Protein AF-A0AAV5CB35-F1 (afdb_monomer)

Solvent-accessible surface area (backbone atoms only — not comparable to full-atom values): 11413 Å² total; per-residue (Å²): 139,84,83,79,80,83,76,81,76,79,73,87,72,75,84,84,75,52,65,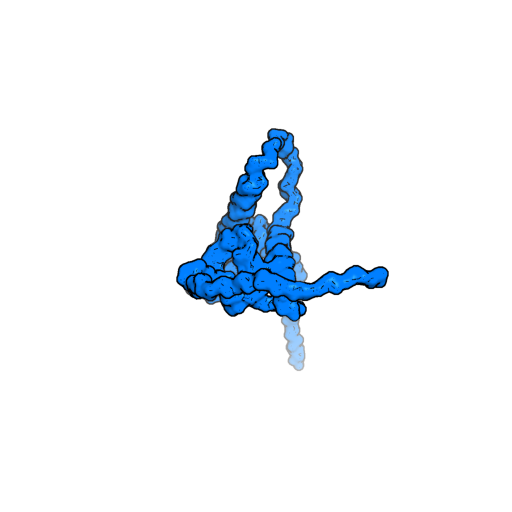17,68,76,67,76,39,86,41,62,22,65,58,46,42,48,51,56,59,73,65,58,82,52,98,71,80,61,87,59,53,25,51,54,53,30,51,53,54,46,48,53,54,48,49,57,52,50,54,53,55,60,70,71,57,86,80,71,88,74,86,86,83,83,95,78,80,92,73,77,83,48,64,66,57,53,54,47,50,54,51,46,52,51,50,49,42,9,45,49,45,14,50,77,68,75,38,96,62,78,49,50,40,20,44,38,52,32,34,67,73,31,77,67,46,37,61,73,47,63,91,67,82,64,74,84,19,80,74,82,93,80,78,61,76,88,76,48,79,79,88,78,83,86,80,88,85,83,86,84,89,79,91,82,90,82,135

Nearest PDB structures (foldseek):
  6jr0-assembly1_G  TM=5.452E-01  e=2.159E-11  Homo sapiens
  8g8b-assembly1_G  TM=5.450E-01  e=3.459E-11  Xenopus laevis
  1p3l-assembly1_C  TM=5.564E-01  e=7.012E-11  Xenopus laevis
  7tn2-assembly1_C  TM=5.486E-01  e=6.611E-11  Xenopus laevis
  6px1-assembly1_G  TM=5.662E-01  e=4.896E-10  Saccharomyces cerevisiae S288C

Radius of gyration: 29.29 Å; Cα contacts (8 Å, |Δi|>4): 92; chains: 1; bounding box: 73×82×83 Å

InterPro domains:
  IPR002119 Histone H2A [PR00620] (15-37)
  IPR002119 Histone H2A [PR00620] (44-59)
  IPR002119 Histone H2A [PR00620] (59-72)
  IPR002119 Histone H2A [PTHR23430] (9-159)
  IPR002119 Histone H2A [SM00414] (5-162)
  IPR007125 Core Histone H2A/H2B/H3 domain [PF00125] (92-128)
  IPR009072 Histone-fold [G3DSA:1.10.20.10] (1-167)
  IPR009072 Histone-fold [SSF47113] (6-64)
  IPR009072 Histone-fold [SSF47113] (92-159)
  IPR032454 Histone H2A, C-terminal domain [PF16211] (131-165)
  IPR032458 Histone H2A conserved site [PS00046] (23-29)
  IPR061508 Histone H2A, histone fold [cd00074] (17-143)

Mean predicted aligned error: 18.91 Å

pLDDT: mean 73.4, std 18.63, range [33.47, 95.06]

Organism: NCBI:txid191504

Secondary structure (DSSP, 8-state):
------------PPP---HHHHHT-SS-HHHHHHHHHHTTSSS---TTHHHHHHHHHHHHHHHHHHHHHHHT-SS-------S---S---HHHHHHHHHHHHHHHHHHHHHHTT-SS--HHHHHHHHHH-HHHHHHTTT---TT--------GGGSPP-----------------

Sequence (175 aa):
MSSAGAGRGRAKGTKAVSRSSKAGLVFPVGRIGRFLKVGKYAQRIGAGAPVYLSAVLEYLAAEVRLTFLSSSQSSRLPLLLPLFEIESMNPDAAVKSLISQVLELAGNAARDNKKSRIVPRHIQLAVRNDEELVRLFKGIIISAGGVLPHIEQSLLPKKSGSKDKAVIGSASQEF

Structure (mmCIF, N/CA/C/O backbone):
data_AF-A0AAV5CB35-F1
#
_entry.id   AF-A0AAV5CB35-F1
#
loop_
_atom_site.group_PDB
_atom_site.id
_atom_site.type_symbol
_atom_site.label_atom_id
_atom_site.label_alt_id
_atom_site.label_comp_id
_atom_site.label_asym_id
_atom_site.label_entity_id
_atom_site.label_seq_id
_atom_site.pdbx_PDB_ins_code
_atom_site.Cartn_x
_atom_site.Cartn_y
_atom_site.Cartn_z
_atom_site.occupancy
_atom_site.B_iso_or_equiv
_atom_site.auth_seq_id
_atom_site.auth_comp_id
_atom_site.auth_asym_id
_atom_site.auth_atom_id
_atom_site.pdbx_PDB_model_num
ATOM 1 N N . MET A 1 1 ? 37.271 -50.415 -16.470 1.00 44.47 1 MET A N 1
ATOM 2 C CA . MET A 1 1 ? 37.464 -49.160 -17.228 1.00 44.47 1 MET A CA 1
ATOM 3 C C . MET A 1 1 ? 36.456 -48.149 -16.702 1.00 44.47 1 MET A C 1
ATOM 5 O O . MET A 1 1 ? 35.269 -48.298 -16.944 1.00 44.47 1 MET A O 1
ATOM 9 N N . SER A 1 2 ? 36.912 -47.224 -15.862 1.00 46.31 2 SER A N 1
ATOM 10 C CA . SER A 1 2 ? 36.104 -46.242 -15.132 1.00 46.31 2 SER A CA 1
ATOM 11 C C . SER A 1 2 ? 35.943 -44.962 -15.959 1.00 46.31 2 SER A C 1
ATOM 13 O O . SER A 1 2 ? 36.919 -44.265 -16.220 1.00 46.31 2 SER A O 1
ATOM 15 N N . SER A 1 3 ? 34.718 -44.635 -16.376 1.00 44.94 3 SER A N 1
ATOM 16 C CA . SER A 1 3 ? 34.415 -43.363 -17.039 1.00 44.94 3 SER A CA 1
ATOM 17 C C . SER A 1 3 ? 34.147 -42.280 -15.992 1.00 44.94 3 SER A C 1
ATOM 19 O O . SER A 1 3 ? 33.061 -42.208 -15.414 1.00 44.94 3 SER A O 1
ATOM 21 N N . ALA A 1 4 ? 35.151 -41.442 -15.744 1.00 47.38 4 ALA A N 1
ATOM 22 C CA . ALA A 1 4 ? 35.015 -40.222 -14.963 1.00 47.38 4 ALA A CA 1
ATOM 23 C C . ALA A 1 4 ? 34.080 -39.235 -15.689 1.00 47.38 4 ALA A C 1
ATOM 25 O O . ALA A 1 4 ? 34.359 -38.800 -16.807 1.00 47.38 4 ALA A O 1
ATOM 26 N N . GLY A 1 5 ? 32.955 -38.896 -15.055 1.00 43.88 5 GLY A N 1
ATOM 27 C CA . GLY A 1 5 ? 32.027 -37.875 -15.534 1.00 43.88 5 GLY A CA 1
ATOM 28 C C . GLY A 1 5 ? 32.645 -36.482 -15.423 1.00 43.88 5 GLY A C 1
ATOM 29 O O . GLY A 1 5 ? 32.976 -36.021 -14.332 1.00 43.88 5 GLY A O 1
ATOM 30 N N . ALA A 1 6 ? 32.794 -35.809 -16.562 1.00 48.38 6 ALA A N 1
ATOM 31 C CA . ALA A 1 6 ? 33.301 -34.448 -16.653 1.00 48.38 6 ALA A CA 1
ATOM 32 C C . ALA A 1 6 ? 32.327 -33.450 -15.996 1.00 48.38 6 ALA A C 1
ATOM 34 O O . ALA A 1 6 ? 31.257 -33.145 -16.527 1.00 48.38 6 ALA A O 1
ATOM 35 N N . GLY A 1 7 ? 32.710 -32.918 -14.835 1.00 49.34 7 GLY A N 1
ATOM 36 C CA . GLY A 1 7 ? 32.026 -31.804 -14.186 1.00 49.34 7 GLY A CA 1
ATOM 37 C C . GLY A 1 7 ? 32.197 -30.518 -14.995 1.00 49.34 7 GLY A C 1
ATOM 38 O O . GLY A 1 7 ? 33.302 -30.000 -15.143 1.00 49.34 7 GLY A O 1
ATOM 39 N N . ARG A 1 8 ? 31.093 -29.984 -15.524 1.00 54.59 8 ARG A N 1
ATOM 40 C CA . ARG A 1 8 ? 31.063 -28.710 -16.254 1.00 54.59 8 ARG A CA 1
ATOM 41 C C . ARG A 1 8 ? 31.271 -27.566 -15.255 1.00 54.59 8 ARG A C 1
ATOM 43 O O . ARG A 1 8 ? 30.351 -27.192 -14.529 1.00 54.59 8 ARG A O 1
ATOM 50 N N . GLY A 1 9 ? 32.495 -27.042 -15.192 1.00 55.88 9 GLY A N 1
ATOM 51 C CA . GLY A 1 9 ? 32.860 -25.912 -14.339 1.00 55.88 9 GLY A CA 1
ATOM 52 C C . GLY A 1 9 ? 31.960 -24.702 -14.597 1.00 55.88 9 GLY A C 1
ATOM 53 O O . GLY A 1 9 ? 31.786 -24.261 -15.734 1.00 55.88 9 GLY A O 1
ATOM 54 N N . ARG A 1 10 ? 31.350 -24.168 -13.536 1.00 61.22 10 ARG A N 1
ATOM 55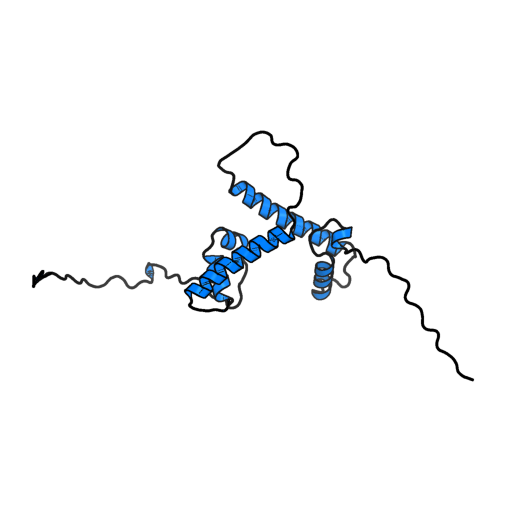 C CA . ARG A 1 10 ? 30.509 -22.971 -13.604 1.00 61.22 10 ARG A CA 1
ATOM 56 C C . ARG A 1 10 ? 31.430 -21.765 -13.799 1.00 61.22 10 ARG A C 1
ATOM 58 O O . ARG A 1 10 ? 32.216 -21.447 -12.911 1.00 61.22 10 ARG A O 1
ATOM 65 N N . ALA A 1 11 ? 31.354 -21.119 -14.963 1.00 66.56 11 ALA A N 1
ATOM 66 C CA . ALA A 1 11 ? 32.108 -19.899 -15.236 1.00 66.56 11 ALA A CA 1
ATOM 67 C C . ALA A 1 11 ? 31.839 -18.849 -14.142 1.00 66.56 11 ALA A C 1
ATOM 69 O O . ALA A 1 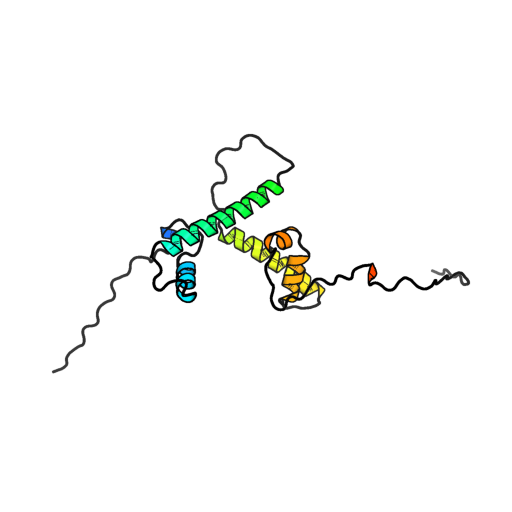11 ? 30.698 -18.689 -13.696 1.00 66.56 11 ALA A O 1
ATOM 70 N N . LYS A 1 12 ? 32.894 -18.152 -13.702 1.00 65.12 12 LYS A N 1
ATOM 71 C CA . LYS A 1 12 ? 32.839 -17.099 -12.680 1.00 65.12 12 LYS A CA 1
ATOM 72 C C . LYS A 1 12 ? 31.913 -15.982 -13.176 1.00 65.12 12 LYS A C 1
ATOM 74 O O . LYS A 1 12 ? 32.300 -15.173 -14.013 1.00 65.12 12 LYS A O 1
ATOM 79 N N . GLY A 1 13 ? 30.662 -16.005 -12.715 1.00 64.50 13 GLY A N 1
ATOM 80 C CA . GLY A 1 13 ? 29.610 -15.109 -13.185 1.00 64.50 13 GLY A CA 1
ATOM 81 C C . GLY A 1 13 ? 29.950 -13.646 -12.916 1.00 64.50 13 GLY A C 1
ATOM 82 O O . GLY A 1 13 ? 30.415 -13.294 -11.830 1.00 64.50 13 GLY A O 1
ATOM 83 N N . THR A 1 14 ? 29.701 -12.789 -13.903 1.00 74.31 14 THR A N 1
ATOM 84 C CA . THR A 1 14 ? 29.697 -11.336 -13.722 1.00 74.31 14 THR A CA 1
ATOM 85 C C . THR A 1 14 ? 28.692 -10.956 -12.631 1.00 74.31 14 THR A C 1
ATOM 87 O O . THR A 1 14 ? 27.660 -11.613 -12.468 1.00 74.31 14 THR A O 1
ATOM 90 N N . LYS A 1 15 ? 28.996 -9.910 -11.844 1.00 79.81 15 LYS A N 1
ATOM 91 C CA . LYS A 1 15 ? 28.089 -9.429 -10.788 1.00 79.81 15 LYS A CA 1
ATOM 92 C C . LYS A 1 15 ? 26.710 -9.167 -11.403 1.00 79.81 15 LYS A C 1
ATOM 94 O O . LYS A 1 15 ? 26.586 -8.388 -12.347 1.00 79.81 15 LYS A O 1
ATOM 99 N N . ALA A 1 16 ? 25.684 -9.843 -10.892 1.00 83.38 16 ALA A N 1
ATOM 100 C CA . ALA A 1 16 ? 24.332 -9.721 -11.415 1.00 83.38 16 ALA A CA 1
ATOM 101 C C . ALA A 1 16 ? 23.786 -8.314 -11.126 1.00 83.38 16 ALA A C 1
ATOM 103 O O . ALA A 1 16 ? 23.564 -7.952 -9.973 1.00 83.38 16 ALA A O 1
ATOM 104 N N . VAL A 1 17 ? 23.562 -7.524 -12.176 1.00 87.62 17 VAL A N 1
ATOM 105 C CA . VAL A 1 17 ? 22.906 -6.214 -12.067 1.00 87.62 17 VAL A CA 1
ATOM 106 C C . VAL A 1 17 ? 21.396 -6.411 -12.142 1.00 87.62 17 VAL A C 1
ATOM 108 O O . VAL A 1 17 ? 20.891 -7.133 -13.007 1.00 87.62 17 VAL A O 1
ATOM 111 N N . SER A 1 18 ? 20.661 -5.772 -11.233 1.00 90.38 18 SER A N 1
ATOM 112 C CA . SER A 1 18 ? 19.203 -5.865 -11.221 1.00 90.38 18 SER A CA 1
ATOM 113 C C . SER A 1 18 ? 18.596 -5.188 -12.458 1.00 90.38 18 SER A C 1
ATOM 115 O O . SER A 1 18 ? 19.135 -4.220 -12.994 1.00 90.38 18 SER A O 1
ATOM 117 N N . ARG A 1 19 ? 17.440 -5.681 -12.918 1.00 88.94 19 ARG A N 1
ATOM 118 C CA . ARG A 1 19 ? 16.721 -5.064 -14.048 1.00 88.94 19 ARG A CA 1
ATOM 119 C C . ARG A 1 19 ? 16.217 -3.653 -13.732 1.00 88.94 19 ARG A C 1
ATOM 121 O O . ARG A 1 19 ? 16.135 -2.852 -14.649 1.00 88.94 19 ARG A O 1
ATOM 128 N N . SER A 1 20 ? 15.927 -3.369 -12.463 1.00 90.38 20 SER A N 1
ATOM 129 C CA . SER A 1 20 ? 15.588 -2.027 -11.976 1.00 90.38 20 SER A CA 1
ATOM 130 C C . SER A 1 20 ? 16.777 -1.082 -12.131 1.00 90.38 20 SER A C 1
ATOM 132 O O . SER A 1 20 ? 16.685 -0.094 -12.848 1.00 90.38 20 SER A O 1
ATOM 134 N N . SER A 1 21 ? 17.940 -1.477 -11.602 1.00 89.75 21 SER A N 1
ATOM 135 C CA . SER A 1 21 ? 19.184 -0.705 -11.708 1.00 89.75 21 SER A CA 1
ATOM 136 C C . SER A 1 21 ? 19.605 -0.478 -13.161 1.00 89.75 21 SER A C 1
ATOM 138 O O . SER A 1 21 ? 20.029 0.613 -13.512 1.00 89.75 21 SER A O 1
ATOM 140 N N . LYS A 1 22 ? 19.454 -1.488 -14.030 1.00 88.12 22 LYS A N 1
ATOM 141 C CA . LYS A 1 22 ? 19.754 -1.356 -15.465 1.00 88.12 22 LYS A CA 1
ATOM 142 C C . LYS A 1 22 ? 18.784 -0.415 -16.196 1.00 88.12 22 LYS A C 1
ATOM 144 O O . LYS A 1 22 ? 19.173 0.170 -17.197 1.00 88.12 22 LYS A O 1
ATOM 149 N N . ALA A 1 23 ? 17.546 -0.293 -15.722 1.00 85.88 23 ALA A N 1
ATOM 150 C CA . ALA A 1 23 ? 16.537 0.592 -16.299 1.00 85.88 23 ALA A CA 1
ATOM 151 C C . ALA A 1 23 ? 16.544 2.006 -15.691 1.00 85.88 23 ALA A C 1
ATOM 153 O O . ALA A 1 23 ? 15.747 2.832 -16.117 1.00 85.88 23 ALA A O 1
ATOM 154 N N . GLY A 1 24 ? 17.393 2.275 -14.691 1.00 89.25 24 GLY A N 1
ATOM 155 C CA . GLY A 1 24 ? 17.359 3.535 -13.942 1.00 89.25 24 GLY A CA 1
ATOM 156 C C . GLY A 1 24 ? 16.085 3.716 -13.114 1.00 89.25 24 GLY A C 1
ATOM 157 O O . GLY A 1 24 ? 15.753 4.836 -12.754 1.00 89.25 24 GLY A O 1
ATOM 158 N N . LEU A 1 25 ? 15.371 2.623 -12.832 1.00 85.62 25 LEU A N 1
ATOM 159 C CA . LEU A 1 25 ? 14.115 2.648 -12.097 1.00 85.62 25 LEU A CA 1
ATOM 160 C C . LEU A 1 25 ? 14.345 2.231 -10.655 1.00 85.62 25 LEU A C 1
ATOM 162 O O . LEU A 1 25 ? 15.012 1.233 -10.362 1.00 85.62 25 LEU A O 1
ATOM 166 N N . VAL A 1 26 ? 13.696 2.961 -9.767 1.00 89.88 26 VAL A N 1
ATOM 167 C CA . VAL A 1 26 ? 13.462 2.572 -8.384 1.00 89.88 26 VAL A CA 1
ATOM 168 C C . VAL A 1 26 ? 12.614 1.309 -8.320 1.00 89.88 26 VAL A C 1
ATOM 170 O O . VAL A 1 26 ? 12.871 0.395 -7.528 1.00 89.88 26 VAL A O 1
ATOM 173 N N . PHE A 1 27 ? 11.533 1.295 -9.104 1.00 85.69 27 PHE A N 1
ATOM 174 C CA . PHE A 1 27 ? 10.477 0.314 -8.936 1.00 85.69 27 PHE A CA 1
ATOM 175 C C . PHE A 1 27 ? 10.996 -1.091 -9.281 1.00 85.69 27 PHE A C 1
ATOM 177 O O . PHE A 1 27 ? 11.838 -1.274 -10.171 1.00 85.69 27 PHE A O 1
ATOM 184 N N . PRO A 1 28 ? 10.525 -2.141 -8.582 1.00 91.94 28 PRO A N 1
ATOM 185 C CA . PRO A 1 28 ? 11.067 -3.488 -8.714 1.00 91.94 28 PRO A CA 1
ATOM 186 C C . PRO A 1 28 ? 10.583 -4.172 -10.007 1.00 91.94 28 PRO A C 1
ATOM 188 O O . PRO A 1 28 ? 9.712 -5.047 -9.975 1.00 91.94 28 PRO A O 1
ATOM 191 N N . VAL A 1 29 ? 11.214 -3.851 -11.143 1.00 93.75 29 VAL A N 1
ATOM 192 C CA . VAL A 1 29 ? 10.946 -4.394 -12.491 1.00 93.75 29 VAL A CA 1
ATOM 193 C C . VAL A 1 29 ? 10.852 -5.919 -12.487 1.00 93.75 29 VAL A C 1
ATOM 195 O O . VAL A 1 29 ? 9.982 -6.519 -13.121 1.00 93.75 29 VAL A O 1
ATOM 198 N N . GLY A 1 30 ? 11.743 -6.582 -11.744 1.00 92.94 30 GLY A N 1
ATOM 199 C CA . GLY A 1 30 ? 11.753 -8.039 -11.647 1.00 92.94 30 GLY A CA 1
ATOM 200 C C . GLY A 1 30 ? 10.492 -8.616 -11.001 1.00 92.94 30 GLY A C 1
ATOM 201 O O . GLY A 1 30 ? 9.951 -9.614 -11.484 1.00 92.94 30 GLY A O 1
ATOM 202 N N . ARG A 1 31 ? 10.004 -7.961 -9.943 1.00 95.06 31 ARG A N 1
ATOM 203 C CA . ARG A 1 31 ? 8.804 -8.358 -9.200 1.00 95.06 31 ARG A CA 1
ATOM 204 C C . ARG A 1 31 ? 7.545 -8.067 -10.010 1.00 95.06 31 ARG A C 1
ATOM 206 O O . ARG A 1 31 ? 6.683 -8.936 -10.101 1.00 95.06 31 ARG A O 1
ATOM 213 N N . ILE A 1 32 ? 7.493 -6.911 -10.670 1.00 91.56 32 ILE A N 1
ATOM 214 C CA . ILE A 1 32 ? 6.397 -6.526 -11.568 1.00 91.56 32 ILE A CA 1
ATOM 215 C C . ILE A 1 32 ? 6.286 -7.520 -12.728 1.00 91.56 32 ILE A C 1
ATOM 217 O O . ILE A 1 32 ? 5.209 -8.050 -12.986 1.00 91.56 32 ILE A O 1
ATOM 221 N N . GLY A 1 33 ? 7.408 -7.911 -13.339 1.00 91.12 33 GLY A N 1
ATOM 222 C CA . GLY A 1 33 ? 7.415 -8.969 -14.352 1.00 91.12 33 GLY A CA 1
ATOM 223 C C . GLY A 1 33 ? 6.918 -10.325 -13.841 1.00 91.12 33 GLY A C 1
ATOM 224 O O . GLY A 1 33 ? 6.297 -11.069 -14.598 1.00 91.12 33 GLY A O 1
ATOM 225 N N . ARG A 1 34 ? 7.151 -10.659 -12.564 1.00 94.50 34 ARG A N 1
ATOM 226 C CA . ARG A 1 34 ? 6.583 -11.869 -11.948 1.00 94.50 34 ARG A CA 1
ATOM 227 C C . ARG A 1 34 ? 5.069 -11.742 -11.786 1.00 94.50 34 ARG A C 1
ATOM 229 O O . ARG A 1 34 ? 4.361 -12.676 -12.143 1.00 94.50 34 ARG A O 1
ATOM 236 N N . PHE A 1 35 ? 4.575 -10.604 -11.303 1.00 93.25 35 PHE A N 1
ATOM 237 C CA . PHE A 1 35 ? 3.138 -10.369 -11.141 1.00 93.25 35 PHE A CA 1
ATOM 238 C C . PHE A 1 35 ? 2.382 -10.373 -12.472 1.00 93.25 35 PHE A C 1
ATOM 240 O O . PHE A 1 35 ? 1.321 -10.985 -12.549 1.00 93.25 35 PHE A O 1
ATOM 247 N N . LEU A 1 36 ? 2.961 -9.816 -13.541 1.00 86.81 36 LEU A N 1
ATOM 248 C CA . LEU A 1 36 ? 2.380 -9.883 -14.888 1.00 86.81 36 LEU A CA 1
ATOM 249 C C . LEU A 1 36 ? 2.215 -11.326 -15.392 1.00 86.81 36 LEU A C 1
ATOM 251 O O . LEU A 1 36 ? 1.231 -11.637 -16.056 1.00 86.81 36 LEU A O 1
ATOM 255 N N . LYS A 1 37 ? 3.153 -12.223 -15.056 1.00 85.69 37 LYS A N 1
ATOM 256 C CA . LYS A 1 37 ? 3.072 -13.648 -15.419 1.00 85.69 37 LYS A CA 1
ATOM 257 C C . LYS A 1 37 ? 2.083 -14.420 -14.547 1.00 85.69 37 LYS A C 1
ATOM 259 O O . LYS A 1 37 ? 1.328 -15.233 -15.066 1.00 85.69 37 LYS A O 1
ATOM 264 N N . VAL A 1 38 ? 2.088 -14.168 -13.236 1.00 91.69 38 VAL A N 1
ATOM 265 C CA . VAL A 1 38 ? 1.169 -14.821 -12.287 1.00 91.69 38 VAL A CA 1
ATOM 266 C C . VAL A 1 38 ? -0.281 -14.438 -12.580 1.00 91.69 38 VAL A C 1
ATOM 268 O O . VAL A 1 38 ? -1.151 -15.299 -12.516 1.00 91.69 38 VAL A O 1
ATOM 271 N N . GLY A 1 39 ? -0.533 -13.183 -12.960 1.00 82.81 39 GLY A N 1
ATOM 272 C CA . GLY A 1 39 ? -1.872 -12.697 -13.294 1.00 82.81 39 GLY A CA 1
ATOM 273 C C . GLY A 1 39 ? -2.454 -13.239 -14.604 1.00 82.81 39 GLY A C 1
ATOM 274 O O . GLY A 1 39 ? -3.629 -13.016 -14.858 1.00 82.81 39 GLY A O 1
ATOM 275 N N . LYS A 1 40 ? -1.668 -13.954 -15.430 1.00 84.31 40 LYS A N 1
ATOM 276 C CA . LYS A 1 40 ? -2.109 -14.565 -16.704 1.00 84.31 40 LYS A CA 1
ATOM 277 C C . LYS A 1 40 ? -2.870 -13.606 -17.645 1.00 84.31 40 LYS A C 1
ATOM 279 O O . LYS A 1 40 ? -3.735 -14.041 -18.395 1.00 84.31 40 LYS A O 1
ATOM 284 N N . TYR A 1 41 ? -2.518 -12.318 -17.655 1.00 82.56 41 TYR A N 1
ATOM 285 C CA . TYR A 1 41 ? -3.183 -11.294 -18.481 1.00 82.56 41 TYR A CA 1
ATOM 286 C C . TYR A 1 41 ? -3.018 -11.512 -19.995 1.00 82.56 41 TYR A C 1
ATOM 288 O O . TYR A 1 41 ? -3.820 -11.032 -20.787 1.00 82.56 41 TYR A O 1
ATOM 296 N N . ALA A 1 42 ? -1.968 -12.231 -20.398 1.00 84.56 42 ALA A N 1
ATOM 297 C CA . ALA A 1 42 ? -1.723 -12.660 -21.768 1.00 84.56 42 ALA A CA 1
ATOM 298 C C . ALA A 1 42 ? -0.899 -13.956 -21.770 1.00 84.56 42 ALA A C 1
ATOM 300 O O . ALA A 1 42 ? -0.187 -14.254 -20.808 1.00 84.56 42 ALA A O 1
ATOM 301 N N . GLN A 1 43 ? -0.937 -14.697 -22.882 1.00 80.81 43 GLN A N 1
ATOM 302 C CA . GLN A 1 43 ? -0.138 -15.918 -23.077 1.00 80.81 43 GLN A CA 1
ATOM 303 C C . GLN A 1 43 ? 1.374 -15.666 -22.964 1.00 80.81 43 GLN A C 1
ATOM 305 O O . GLN A 1 43 ? 2.131 -16.524 -22.508 1.00 80.81 43 GLN A O 1
ATOM 310 N N . ARG A 1 44 ? 1.839 -14.479 -23.371 1.00 82.69 44 ARG A N 1
ATOM 311 C CA . ARG A 1 44 ? 3.244 -14.067 -23.286 1.00 82.69 44 ARG A CA 1
ATOM 312 C C . ARG A 1 44 ? 3.328 -12.618 -22.830 1.00 82.69 44 ARG A C 1
ATOM 314 O O . ARG A 1 44 ? 2.537 -11.783 -23.248 1.00 82.69 44 ARG A O 1
ATOM 321 N N . ILE A 1 45 ? 4.330 -12.325 -22.007 1.00 87.94 45 ILE A N 1
ATOM 322 C CA . ILE A 1 45 ? 4.652 -10.968 -21.558 1.00 87.94 45 ILE A CA 1
ATOM 323 C C . ILE A 1 45 ? 5.994 -10.577 -22.176 1.00 87.94 45 ILE A C 1
ATOM 325 O O . ILE A 1 45 ? 7.000 -11.252 -21.937 1.00 87.94 45 ILE A O 1
ATOM 329 N N . GLY A 1 46 ? 6.006 -9.504 -22.971 1.00 86.00 46 GLY A N 1
ATOM 330 C CA . GLY A 1 46 ? 7.219 -8.970 -23.595 1.00 86.00 46 GLY A CA 1
ATOM 331 C C . GLY A 1 46 ? 8.243 -8.483 -22.564 1.00 86.00 46 GLY A C 1
ATOM 332 O O . GLY A 1 46 ? 7.884 -8.053 -21.469 1.00 86.00 46 GLY A O 1
ATOM 333 N N . ALA A 1 47 ? 9.534 -8.531 -22.907 1.00 87.56 47 ALA A N 1
ATOM 334 C CA . ALA A 1 47 ? 10.617 -8.200 -21.972 1.00 87.56 47 ALA A CA 1
ATOM 335 C C . ALA A 1 47 ? 10.593 -6.733 -21.492 1.00 87.56 47 ALA A C 1
ATOM 337 O O . ALA A 1 47 ? 10.968 -6.468 -20.349 1.00 87.56 47 ALA A O 1
ATOM 338 N N . GLY A 1 48 ? 10.119 -5.808 -22.336 1.00 85.12 48 GLY A N 1
ATOM 339 C CA . GLY A 1 48 ? 9.981 -4.382 -22.016 1.00 85.12 48 GLY A CA 1
ATOM 340 C C . GLY A 1 48 ? 8.707 -4.017 -21.247 1.00 85.12 48 GLY A C 1
ATOM 341 O O . GLY A 1 48 ? 8.693 -3.007 -20.552 1.00 85.12 48 GLY A O 1
ATOM 342 N N . ALA A 1 49 ? 7.664 -4.853 -21.286 1.00 89.56 49 ALA A N 1
ATOM 343 C CA . ALA A 1 49 ? 6.394 -4.591 -20.602 1.00 89.56 49 ALA A CA 1
ATOM 344 C C . ALA A 1 49 ? 6.543 -4.307 -19.091 1.00 89.56 49 ALA A C 1
ATOM 346 O O . ALA A 1 49 ? 6.013 -3.301 -18.622 1.00 89.56 49 ALA A O 1
ATOM 347 N N . PRO A 1 50 ? 7.293 -5.110 -18.304 1.00 87.31 50 PRO A N 1
ATOM 348 C CA . PRO A 1 50 ? 7.496 -4.798 -16.893 1.00 87.31 50 PRO A CA 1
ATOM 349 C C . PRO A 1 50 ? 8.336 -3.541 -16.666 1.00 87.31 50 PRO A C 1
ATOM 351 O O . PRO A 1 50 ? 8.170 -2.916 -15.627 1.00 87.31 50 PRO A O 1
ATOM 354 N N . VAL A 1 51 ? 9.231 -3.175 -17.591 1.00 91.31 51 VAL A N 1
ATOM 355 C CA . VAL A 1 51 ? 10.045 -1.951 -17.490 1.00 91.31 51 VAL A CA 1
ATOM 356 C C . VAL A 1 51 ? 9.153 -0.730 -17.680 1.00 91.31 51 VAL A C 1
ATOM 358 O O . VAL A 1 51 ? 9.144 0.150 -16.829 1.00 91.31 51 VAL A O 1
ATOM 361 N N . TYR A 1 52 ? 8.338 -0.733 -18.737 1.00 84.69 52 TYR A N 1
ATOM 362 C CA . TYR A 1 52 ? 7.394 0.342 -19.026 1.00 84.69 52 TYR A CA 1
ATOM 363 C C . TYR A 1 52 ? 6.389 0.530 -17.886 1.00 84.69 52 TYR A C 1
ATOM 365 O O . TYR A 1 52 ? 6.234 1.631 -17.369 1.00 84.69 52 TYR A O 1
ATOM 373 N N . LEU A 1 53 ? 5.774 -0.561 -17.418 1.00 84.56 53 LEU A N 1
ATOM 374 C CA . LEU A 1 53 ? 4.828 -0.493 -16.306 1.00 84.56 53 LEU A CA 1
ATOM 375 C C . LEU A 1 53 ? 5.491 0.001 -15.013 1.00 84.56 53 LEU A C 1
ATOM 377 O O . LEU A 1 53 ? 4.882 0.754 -14.264 1.00 84.56 53 LEU A O 1
ATOM 381 N N . SER A 1 54 ? 6.740 -0.395 -14.757 1.00 85.00 54 SER A N 1
ATOM 382 C CA . SER A 1 54 ? 7.492 0.103 -13.599 1.00 85.00 54 SER A CA 1
ATOM 383 C C . SER A 1 54 ? 7.737 1.609 -13.699 1.00 85.00 54 SER A C 1
ATOM 385 O O . SER A 1 54 ? 7.513 2.299 -12.716 1.00 85.00 54 SER A O 1
ATOM 387 N N . ALA A 1 55 ? 8.115 2.116 -14.877 1.00 83.38 55 ALA A N 1
ATOM 388 C CA . ALA A 1 55 ? 8.328 3.544 -15.108 1.00 83.38 55 ALA A CA 1
ATOM 389 C C . ALA A 1 55 ? 7.043 4.365 -14.918 1.00 83.38 55 ALA A C 1
ATOM 391 O O . ALA A 1 55 ? 7.070 5.400 -14.264 1.00 83.38 55 ALA A O 1
ATOM 392 N N . VAL A 1 56 ? 5.904 3.881 -15.427 1.00 82.62 56 VAL A N 1
ATOM 393 C CA . VAL A 1 56 ? 4.606 4.557 -15.259 1.00 82.62 56 VAL A CA 1
ATOM 394 C C . VAL A 1 56 ? 4.180 4.589 -13.791 1.00 82.62 56 VAL A C 1
ATOM 396 O O . VAL A 1 56 ? 3.745 5.624 -13.297 1.00 82.62 56 VAL A O 1
ATOM 399 N N . LEU A 1 57 ? 4.317 3.473 -13.070 1.00 82.88 57 LEU A N 1
ATOM 400 C CA . LEU A 1 57 ? 3.977 3.425 -11.646 1.00 82.88 57 LEU A CA 1
ATOM 401 C C . LEU A 1 57 ? 4.893 4.323 -10.806 1.00 82.88 57 LEU A C 1
ATOM 403 O O . LEU A 1 57 ? 4.430 4.953 -9.859 1.00 82.88 57 LEU A O 1
ATOM 407 N N . GLU A 1 58 ? 6.173 4.391 -11.163 1.00 81.25 58 GLU A N 1
ATOM 408 C CA . GLU A 1 58 ? 7.150 5.271 -10.525 1.00 81.25 58 GLU A CA 1
ATOM 409 C C . GLU A 1 58 ? 6.831 6.747 -10.778 1.00 81.25 58 GLU A C 1
ATOM 411 O O . GLU A 1 58 ? 6.837 7.538 -9.838 1.00 81.25 58 GLU A O 1
ATOM 416 N N . TYR A 1 59 ? 6.456 7.093 -12.012 1.00 79.62 59 TYR A N 1
ATOM 417 C CA . TYR A 1 59 ? 5.993 8.428 -12.379 1.00 79.62 59 TYR A CA 1
ATOM 418 C C . TYR A 1 59 ? 4.750 8.844 -11.587 1.00 79.62 59 TYR A C 1
ATOM 420 O O . TYR A 1 59 ? 4.755 9.888 -10.944 1.00 79.62 59 TYR A O 1
ATOM 428 N N . LEU A 1 60 ? 3.709 8.007 -11.560 1.00 75.75 60 LEU A N 1
ATOM 429 C CA . LEU A 1 60 ? 2.474 8.313 -10.831 1.00 75.75 60 LEU A CA 1
ATOM 430 C C . LEU A 1 60 ? 2.722 8.448 -9.323 1.00 75.75 60 LEU A C 1
ATOM 432 O O . LEU A 1 60 ? 2.170 9.337 -8.677 1.00 75.75 60 LEU A O 1
ATOM 436 N N . ALA A 1 61 ? 3.582 7.600 -8.753 1.00 79.44 61 ALA A N 1
ATOM 437 C CA . ALA A 1 61 ? 3.984 7.727 -7.355 1.00 79.44 61 ALA A CA 1
ATOM 438 C C . ALA A 1 61 ? 4.734 9.047 -7.092 1.00 79.44 61 ALA A C 1
ATOM 440 O O . ALA A 1 61 ? 4.523 9.676 -6.052 1.00 79.44 61 ALA A O 1
ATOM 441 N N . ALA A 1 62 ? 5.578 9.484 -8.031 1.00 73.00 62 ALA A N 1
ATOM 442 C CA . ALA A 1 62 ? 6.264 10.768 -7.958 1.00 73.00 62 ALA A CA 1
ATOM 443 C C . ALA A 1 62 ? 5.296 11.955 -8.098 1.00 73.00 62 ALA A C 1
ATOM 445 O O . ALA A 1 62 ? 5.413 12.911 -7.337 1.00 73.00 62 ALA A O 1
ATOM 446 N N . GLU A 1 63 ? 4.307 11.893 -8.991 1.00 69.50 63 GLU A N 1
ATOM 447 C CA . GLU A 1 63 ? 3.301 12.952 -9.152 1.00 69.50 63 GLU A CA 1
ATOM 448 C C . GLU A 1 63 ? 2.409 13.120 -7.921 1.00 69.50 63 GLU A C 1
ATOM 450 O O . GLU A 1 63 ? 2.170 14.246 -7.481 1.00 69.50 63 GLU A O 1
ATOM 455 N N . VAL A 1 64 ? 1.939 12.022 -7.322 1.00 73.06 64 VAL A N 1
ATOM 456 C CA . VAL A 1 64 ? 1.141 12.082 -6.083 1.00 73.06 64 VAL A CA 1
ATOM 457 C C . VAL A 1 64 ? 1.958 12.724 -4.959 1.00 73.06 64 VAL A C 1
ATOM 459 O O . VAL A 1 64 ? 1.448 13.553 -4.205 1.00 73.06 64 VAL A O 1
ATOM 462 N N . ARG A 1 65 ? 3.256 12.410 -4.893 1.00 69.19 65 ARG A N 1
ATOM 463 C CA . ARG A 1 65 ? 4.191 13.033 -3.954 1.00 69.19 65 ARG A CA 1
ATOM 464 C C . ARG A 1 65 ? 4.403 14.521 -4.234 1.00 69.19 65 ARG A C 1
ATOM 466 O O . ARG A 1 65 ? 4.416 15.316 -3.297 1.00 69.19 65 ARG A O 1
ATOM 473 N N . LEU A 1 66 ? 4.565 14.896 -5.501 1.00 60.16 66 LEU A N 1
ATOM 474 C CA . LEU A 1 66 ? 4.748 16.286 -5.918 1.00 60.16 66 LEU A CA 1
ATOM 475 C C . LEU A 1 66 ? 3.502 17.123 -5.593 1.00 60.16 66 LEU A C 1
ATOM 477 O O . LEU A 1 66 ? 3.615 18.213 -5.043 1.00 60.16 66 LEU A O 1
ATOM 481 N N . THR A 1 67 ? 2.312 16.572 -5.839 1.00 62.38 67 THR A N 1
ATOM 482 C CA . THR A 1 67 ? 1.020 17.214 -5.538 1.00 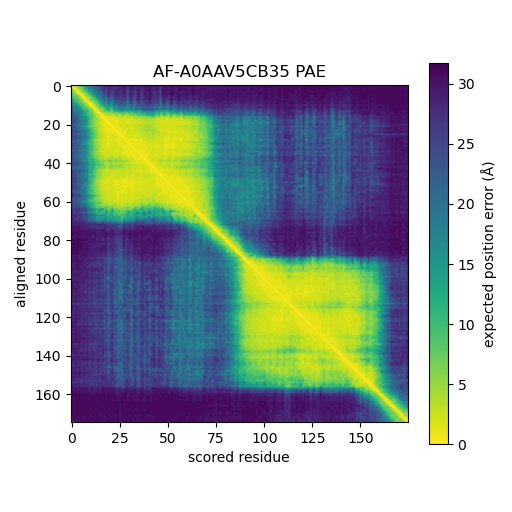62.38 67 THR A CA 1
ATOM 483 C C . THR A 1 67 ? 0.852 17.473 -4.038 1.00 62.38 67 THR A C 1
ATOM 485 O O . THR A 1 67 ? 0.351 18.524 -3.628 1.00 62.38 67 THR A O 1
ATOM 488 N N . PHE A 1 68 ? 1.3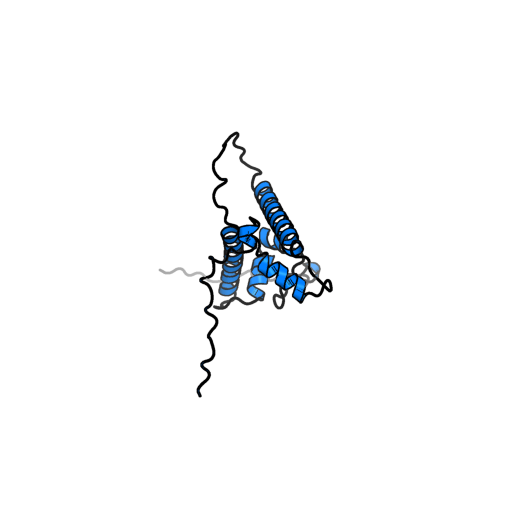11 16.539 -3.202 1.00 58.62 68 PHE A N 1
ATOM 489 C CA . PHE A 1 68 ? 1.310 16.692 -1.751 1.00 58.62 68 PHE A CA 1
ATOM 490 C C . PHE A 1 68 ? 2.280 17.795 -1.285 1.00 58.62 68 PHE A C 1
ATOM 492 O O . PHE A 1 68 ? 1.904 18.640 -0.473 1.00 58.62 68 PHE A O 1
ATOM 499 N N . LEU A 1 69 ? 3.482 17.871 -1.874 1.00 58.19 69 LEU A N 1
ATOM 500 C CA . LEU A 1 69 ? 4.432 18.959 -1.603 1.00 58.19 69 LEU A CA 1
ATOM 501 C C . LEU A 1 69 ? 3.887 20.337 -2.018 1.00 58.19 69 LEU A C 1
ATOM 503 O O . LEU A 1 69 ? 4.054 21.304 -1.277 1.00 58.19 69 LEU A O 1
ATOM 507 N N . SER A 1 70 ? 3.206 20.437 -3.165 1.00 53.75 70 SER A N 1
ATOM 508 C CA . SER A 1 70 ? 2.598 21.695 -3.624 1.00 53.75 70 SER A CA 1
ATOM 509 C C . SER A 1 70 ? 1.412 22.138 -2.762 1.00 53.75 70 SER A C 1
ATOM 511 O O . SER A 1 70 ? 1.205 23.335 -2.590 1.00 53.75 70 SER A O 1
ATOM 513 N N . SER A 1 71 ? 0.670 21.200 -2.165 1.00 53.72 71 SER A N 1
ATOM 514 C CA . SER A 1 71 ? -0.452 21.517 -1.265 1.00 53.72 71 SER A CA 1
ATOM 515 C C . SER A 1 71 ? 0.008 21.991 0.123 1.00 53.72 71 SER A C 1
ATOM 517 O O . SER A 1 71 ? -0.735 22.690 0.806 1.00 53.72 71 SER A O 1
ATOM 519 N N . SER A 1 72 ? 1.241 21.659 0.529 1.00 54.28 72 SER A N 1
ATOM 520 C CA . SER A 1 72 ? 1.837 22.084 1.806 1.00 54.28 72 SER A CA 1
ATOM 521 C C . SER A 1 72 ? 2.633 23.401 1.718 1.00 54.28 72 SER A C 1
ATOM 523 O O . SER A 1 72 ? 3.108 23.898 2.737 1.00 54.28 72 SER A O 1
ATOM 525 N N . GLN A 1 73 ? 2.773 23.989 0.524 1.00 49.03 73 GLN A N 1
ATOM 526 C CA . GLN A 1 73 ? 3.578 25.191 0.249 1.00 49.03 73 GLN A CA 1
ATOM 527 C C . GLN A 1 73 ? 2.720 26.439 -0.048 1.00 49.03 73 GLN A C 1
ATOM 529 O O . GLN A 1 73 ? 3.106 27.294 -0.840 1.00 49.03 73 GLN A O 1
ATOM 534 N N . SER A 1 74 ? 1.565 26.608 0.609 1.00 48.69 74 SER A N 1
ATOM 535 C CA . SER A 1 74 ? 0.799 27.867 0.499 1.00 48.69 74 SER A CA 1
ATOM 536 C C . SER A 1 74 ? 1.342 29.013 1.372 1.00 48.69 74 SER A C 1
ATOM 538 O O . SER A 1 74 ? 0.729 30.078 1.436 1.00 48.69 74 SER A O 1
ATOM 540 N N . SER A 1 75 ? 2.494 28.862 2.030 1.00 45.12 75 SER A N 1
ATOM 541 C CA . SER A 1 75 ? 3.130 29.988 2.721 1.00 45.12 75 SER A CA 1
ATOM 542 C C . SER A 1 75 ? 4.639 29.807 2.846 1.00 45.12 75 SER A C 1
ATOM 544 O O . SER A 1 75 ? 5.124 29.410 3.904 1.00 45.12 75 SER A O 1
ATOM 546 N N . ARG A 1 76 ? 5.366 30.101 1.763 1.00 43.09 76 ARG A N 1
ATOM 547 C CA . ARG A 1 76 ? 6.680 30.780 1.721 1.00 43.09 76 ARG A CA 1
ATOM 548 C C . ARG A 1 76 ? 7.347 30.469 0.385 1.00 43.09 76 ARG A C 1
ATOM 550 O O . ARG A 1 76 ? 8.006 29.451 0.225 1.00 43.09 76 ARG A O 1
ATOM 557 N N . LEU A 1 77 ? 7.217 31.393 -0.561 1.00 49.47 77 LEU A N 1
ATOM 558 C CA . LEU A 1 77 ? 8.177 31.469 -1.657 1.00 49.47 77 LEU A CA 1
ATOM 559 C C . LEU A 1 77 ? 9.535 31.885 -1.075 1.00 49.47 77 LEU A C 1
ATOM 561 O O . LEU A 1 77 ? 9.590 32.860 -0.321 1.00 49.47 77 LEU A O 1
ATOM 565 N N . PRO A 1 78 ? 10.629 31.244 -1.501 1.00 48.53 78 PRO A N 1
ATOM 566 C CA . PRO A 1 78 ? 11.809 32.020 -1.805 1.00 48.53 78 PRO A CA 1
ATOM 567 C C . PRO A 1 78 ? 12.206 31.793 -3.259 1.00 48.53 78 PRO A C 1
ATOM 569 O O . PRO A 1 78 ? 12.340 30.678 -3.762 1.00 48.53 78 PRO A O 1
ATOM 572 N N . LEU A 1 79 ? 12.370 32.925 -3.925 1.00 48.41 79 LEU A N 1
ATOM 573 C CA . LEU A 1 79 ? 13.038 33.058 -5.198 1.00 48.41 79 LEU A CA 1
ATOM 574 C C . LEU A 1 79 ? 14.446 32.447 -5.094 1.00 48.41 79 LEU A C 1
ATOM 576 O O . LEU A 1 79 ? 15.205 32.789 -4.192 1.00 48.41 79 LEU A O 1
ATOM 580 N N . LEU A 1 80 ? 14.780 31.600 -6.069 1.00 47.72 80 LEU A N 1
ATOM 581 C CA . LEU A 1 80 ? 16.145 31.299 -6.509 1.00 47.72 80 LEU A CA 1
ATOM 582 C C . LEU A 1 80 ? 17.070 30.606 -5.479 1.00 47.72 80 LEU A C 1
ATOM 584 O O . LEU A 1 80 ? 17.996 31.204 -4.941 1.00 47.72 80 LEU A O 1
ATOM 588 N N . LEU A 1 81 ? 16.903 29.287 -5.320 1.00 44.47 81 LEU A N 1
ATOM 589 C CA . LEU A 1 81 ? 18.012 28.384 -4.979 1.00 44.47 81 LEU A CA 1
ATOM 590 C C . LEU A 1 81 ? 18.272 27.428 -6.159 1.00 44.47 81 LEU A C 1
ATOM 592 O O . LEU A 1 81 ? 17.461 26.533 -6.407 1.00 44.47 81 LEU A O 1
ATOM 596 N N . PRO A 1 82 ? 19.362 27.622 -6.926 1.00 52.19 82 PRO A N 1
ATOM 597 C CA . PRO A 1 82 ? 19.768 26.721 -7.992 1.00 52.19 82 PRO A CA 1
ATOM 598 C C . PRO A 1 82 ? 20.676 25.610 -7.429 1.00 52.19 82 PRO A C 1
ATOM 600 O O . PRO A 1 82 ? 21.570 25.871 -6.632 1.00 52.19 82 PRO A O 1
ATOM 603 N N . LEU A 1 83 ? 20.490 24.374 -7.900 1.00 47.19 83 LEU A N 1
ATOM 604 C CA . LEU A 1 83 ? 21.486 23.286 -7.844 1.00 47.19 83 LEU A CA 1
ATOM 605 C C . LEU A 1 83 ? 21.874 22.648 -6.482 1.00 47.19 83 LEU A C 1
ATOM 607 O O . LEU A 1 83 ? 22.951 22.071 -6.367 1.00 47.19 83 LEU A O 1
ATOM 611 N N . PHE A 1 84 ? 20.993 22.620 -5.486 1.00 37.62 84 PHE A N 1
ATOM 612 C CA . PHE A 1 84 ? 21.146 21.767 -4.290 1.00 37.62 84 PHE A CA 1
ATOM 613 C C . PHE A 1 84 ? 19.724 21.365 -3.867 1.00 37.62 84 PHE A C 1
ATOM 615 O O . PHE A 1 84 ? 19.007 22.177 -3.306 1.00 37.62 84 PHE A O 1
ATOM 622 N N . GLU A 1 85 ? 19.125 20.294 -4.393 1.00 45.94 85 GLU A N 1
ATOM 623 C CA . GLU A 1 85 ? 19.091 18.987 -3.720 1.00 45.94 85 GLU A CA 1
ATOM 624 C C . GLU A 1 85 ? 18.516 17.927 -4.689 1.00 45.94 85 GLU A C 1
ATOM 626 O O . GLU A 1 85 ? 17.435 17.372 -4.511 1.00 45.94 85 GLU A O 1
ATOM 631 N N . ILE A 1 86 ? 19.236 17.675 -5.787 1.00 37.22 86 ILE A N 1
ATOM 632 C CA . ILE A 1 86 ? 18.982 16.539 -6.701 1.00 37.22 86 ILE A CA 1
ATOM 633 C C . ILE A 1 86 ? 19.674 15.260 -6.170 1.00 37.22 86 ILE A C 1
ATOM 635 O O . ILE A 1 86 ? 19.685 14.212 -6.814 1.00 37.22 86 ILE A O 1
ATOM 639 N N . GLU A 1 87 ? 20.213 15.298 -4.950 1.00 47.16 87 GLU A N 1
ATOM 640 C CA . GLU A 1 87 ? 20.939 14.189 -4.346 1.00 47.16 87 GLU A CA 1
ATOM 641 C C . GLU A 1 87 ? 20.095 13.502 -3.257 1.00 47.16 87 GLU A C 1
ATOM 643 O O . GLU A 1 87 ? 19.895 14.007 -2.160 1.00 47.16 87 GLU A O 1
ATOM 648 N N . SER A 1 88 ? 19.618 12.293 -3.572 1.00 44.44 88 SER A N 1
ATOM 649 C CA . SER A 1 88 ? 19.173 11.278 -2.606 1.00 44.44 88 SER A CA 1
ATOM 650 C C . SER A 1 88 ? 17.838 11.504 -1.867 1.00 44.44 88 SER A C 1
ATOM 652 O O . SER A 1 88 ? 17.743 11.338 -0.649 1.00 44.44 88 SER A O 1
ATOM 654 N N . MET A 1 89 ? 16.729 11.635 -2.599 1.00 48.84 89 MET A N 1
ATOM 655 C CA . MET A 1 89 ? 15.465 11.078 -2.096 1.00 48.84 89 MET A CA 1
ATOM 656 C C . MET A 1 89 ? 15.323 9.645 -2.596 1.00 48.84 89 MET A C 1
ATOM 658 O O . MET A 1 89 ? 14.596 9.351 -3.544 1.00 48.84 89 MET A O 1
ATOM 662 N N . ASN A 1 90 ? 16.061 8.738 -1.943 1.00 56.72 90 ASN A N 1
ATOM 663 C CA . ASN A 1 90 ? 15.894 7.313 -2.167 1.00 56.72 90 ASN A CA 1
ATOM 664 C C . ASN A 1 90 ? 14.393 6.986 -2.048 1.00 56.72 90 ASN A C 1
ATOM 666 O O . ASN A 1 90 ? 13.769 7.282 -1.025 1.00 56.72 90 ASN A O 1
ATOM 670 N N . PRO A 1 91 ? 13.789 6.363 -3.058 1.00 52.22 91 PRO A N 1
ATOM 671 C CA . PRO A 1 91 ? 12.394 5.923 -2.990 1.00 52.22 91 PRO A CA 1
ATOM 672 C C . PRO A 1 91 ? 12.114 5.014 -1.792 1.00 52.22 91 PRO A C 1
ATOM 674 O O . PRO A 1 91 ? 11.019 5.011 -1.242 1.00 52.22 91 PRO A O 1
ATOM 677 N N . ASP A 1 92 ? 13.130 4.264 -1.371 1.00 50.91 92 ASP A N 1
ATOM 678 C CA . ASP A 1 92 ? 13.089 3.398 -0.211 1.00 50.91 92 ASP A CA 1
ATOM 679 C C . ASP A 1 92 ? 12.934 4.226 1.067 1.00 50.91 92 ASP A C 1
ATOM 681 O O . ASP A 1 92 ? 12.144 3.866 1.927 1.00 50.91 92 ASP A O 1
ATOM 685 N N . ALA A 1 93 ? 13.571 5.400 1.157 1.00 51.28 93 ALA A N 1
ATOM 686 C CA . ALA A 1 93 ? 13.396 6.322 2.278 1.00 51.28 93 ALA A CA 1
ATOM 687 C C . ALA A 1 93 ? 11.984 6.931 2.308 1.00 51.28 93 ALA A C 1
ATOM 689 O O . ALA A 1 93 ? 11.410 7.104 3.379 1.00 51.28 93 ALA A O 1
ATOM 690 N N . ALA A 1 94 ? 11.396 7.190 1.137 1.00 53.44 94 ALA A N 1
ATOM 691 C CA . ALA A 1 94 ? 10.020 7.666 1.007 1.00 53.44 94 ALA A CA 1
ATOM 692 C C . ALA A 1 94 ? 8.999 6.626 1.477 1.00 53.44 94 ALA A C 1
ATOM 694 O O . ALA A 1 94 ? 8.148 6.900 2.320 1.00 53.44 94 ALA A O 1
ATOM 695 N N . VAL A 1 95 ? 9.125 5.406 0.950 1.00 57.75 95 VAL A N 1
ATOM 696 C CA . VAL A 1 95 ? 8.285 4.267 1.317 1.00 57.75 95 VAL A CA 1
ATOM 697 C C . VAL A 1 95 ? 8.484 3.928 2.794 1.00 57.75 95 VAL A C 1
ATOM 699 O O . VAL A 1 95 ? 7.513 3.679 3.498 1.00 57.75 95 VAL A O 1
ATOM 702 N N . LYS A 1 96 ? 9.720 3.995 3.299 1.00 59.22 96 LYS A N 1
ATOM 703 C CA . LYS A 1 96 ? 10.043 3.791 4.713 1.00 59.22 96 LYS A CA 1
ATOM 704 C C . LYS A 1 96 ? 9.437 4.867 5.608 1.00 59.22 96 LYS A C 1
ATOM 706 O O . LYS A 1 96 ? 8.942 4.514 6.668 1.00 59.22 96 LYS A O 1
ATOM 711 N N . SER A 1 97 ? 9.435 6.134 5.196 1.00 68.88 97 SER A N 1
ATOM 712 C CA . SER A 1 97 ? 8.802 7.223 5.950 1.00 68.88 97 SER A CA 1
ATOM 713 C C . SER A 1 97 ? 7.288 7.024 6.047 1.00 68.88 97 SER A C 1
ATOM 715 O O . SER A 1 97 ? 6.759 7.029 7.155 1.00 68.88 97 SER A O 1
ATOM 717 N N . LEU A 1 98 ? 6.615 6.706 4.935 1.00 73.38 98 LEU A N 1
ATOM 718 C CA . LEU A 1 98 ? 5.177 6.416 4.933 1.00 73.38 98 LEU A CA 1
ATOM 719 C C . LEU A 1 98 ? 4.837 5.170 5.767 1.00 73.38 98 LEU A C 1
ATOM 721 O O . LEU A 1 98 ? 3.911 5.189 6.573 1.00 73.38 98 LEU A O 1
ATOM 725 N N . ILE A 1 99 ? 5.597 4.080 5.603 1.00 74.69 99 ILE A N 1
ATOM 726 C CA . ILE A 1 99 ? 5.417 2.860 6.404 1.00 74.69 99 ILE A CA 1
ATOM 727 C C . ILE A 1 99 ? 5.650 3.165 7.886 1.00 74.69 99 ILE A C 1
ATOM 729 O O . ILE A 1 99 ? 4.879 2.701 8.720 1.00 74.69 99 ILE A O 1
ATOM 733 N N . SER A 1 100 ? 6.679 3.948 8.215 1.00 76.31 100 SER A N 1
ATOM 734 C CA . SER A 1 100 ? 6.970 4.358 9.589 1.00 76.31 100 SER A CA 1
ATOM 735 C C . SER A 1 100 ? 5.812 5.152 10.180 1.00 76.31 100 SER A C 1
ATOM 737 O O . SER A 1 100 ? 5.371 4.816 11.270 1.00 76.31 100 SER A O 1
ATOM 739 N N . GLN A 1 101 ? 5.269 6.128 9.451 1.00 82.69 101 GLN A N 1
ATOM 740 C CA . GLN A 1 101 ? 4.145 6.952 9.899 1.00 82.69 101 GLN A CA 1
ATOM 741 C C . GLN A 1 101 ? 2.882 6.111 10.134 1.00 82.69 101 GLN A C 1
ATOM 743 O O . GLN A 1 101 ? 2.256 6.199 11.188 1.00 82.69 101 GLN A O 1
ATOM 748 N N . VAL A 1 102 ? 2.539 5.216 9.199 1.00 84.50 102 VAL A N 1
ATOM 749 C CA . VAL A 1 102 ? 1.404 4.291 9.364 1.00 84.50 102 VAL A CA 1
ATOM 750 C C . VAL A 1 102 ? 1.617 3.364 10.565 1.00 84.50 102 VAL A C 1
ATOM 752 O O . VAL A 1 102 ? 0.676 3.116 11.319 1.00 84.50 102 VAL A O 1
ATOM 755 N N . LEU A 1 103 ? 2.833 2.844 10.767 1.00 84.19 103 LEU A N 1
ATOM 756 C CA . LEU A 1 103 ? 3.156 1.971 11.900 1.00 84.19 103 LEU A CA 1
ATOM 757 C C . LEU A 1 103 ? 3.190 2.715 13.236 1.00 84.19 103 LEU A C 1
ATOM 759 O O . LEU A 1 103 ? 2.798 2.134 14.244 1.00 84.19 103 LEU A O 1
ATOM 763 N N . GLU A 1 104 ? 3.625 3.970 13.255 1.00 87.31 104 GLU A N 1
ATOM 764 C CA . GLU A 1 104 ? 3.625 4.826 14.438 1.00 87.31 104 GLU A CA 1
ATOM 765 C C . GLU A 1 104 ? 2.192 5.108 14.891 1.00 87.31 104 GLU A C 1
ATOM 767 O O . GLU A 1 104 ? 1.826 4.786 16.022 1.00 87.31 104 GLU A O 1
ATOM 772 N N . LEU A 1 105 ? 1.340 5.581 13.978 1.00 89.75 105 LEU A N 1
ATOM 773 C CA . LEU A 1 105 ? -0.074 5.829 14.256 1.00 89.75 105 LEU A CA 1
ATOM 774 C C . LEU A 1 105 ? -0.821 4.537 14.624 1.00 89.75 105 LEU A C 1
ATOM 776 O O . LEU A 1 105 ? -1.602 4.516 15.577 1.00 89.75 105 LEU A O 1
ATOM 780 N N . ALA A 1 106 ? -0.561 3.428 13.924 1.00 87.12 106 ALA A N 1
ATOM 781 C CA . ALA A 1 106 ? -1.156 2.133 14.259 1.00 87.12 106 ALA A CA 1
ATOM 782 C C . ALA A 1 106 ? -0.619 1.569 15.587 1.00 87.12 106 ALA A C 1
ATOM 784 O O . ALA A 1 106 ? -1.335 0.851 16.287 1.00 87.12 106 ALA A O 1
ATOM 785 N N . GLY A 1 107 ? 0.623 1.886 15.951 1.00 86.94 107 GLY A N 1
ATOM 786 C CA . GLY A 1 107 ? 1.227 1.558 17.237 1.00 86.94 107 GLY A CA 1
ATOM 787 C C . GLY A 1 107 ? 0.580 2.333 18.381 1.00 86.94 107 GLY A C 1
ATOM 788 O O . GLY A 1 107 ? 0.228 1.729 19.395 1.00 86.94 107 GLY A O 1
ATOM 789 N N . ASN A 1 108 ? 0.341 3.632 18.192 1.00 90.50 108 ASN A N 1
ATOM 790 C CA . ASN A 1 108 ? -0.403 4.468 19.135 1.00 90.50 108 ASN A CA 1
ATOM 791 C C . ASN A 1 108 ? -1.829 3.936 19.310 1.00 90.50 108 ASN A C 1
ATOM 793 O O . ASN A 1 108 ? -2.215 3.588 20.421 1.00 90.50 108 ASN A O 1
ATOM 797 N N . ALA A 1 109 ? -2.538 3.671 18.208 1.00 89.81 109 ALA A N 1
ATOM 798 C CA . ALA A 1 109 ? -3.863 3.057 18.256 1.00 89.81 109 ALA A CA 1
ATOM 799 C C . ALA A 1 109 ? -3.861 1.680 18.951 1.00 89.81 109 ALA A C 1
ATOM 801 O O . ALA A 1 109 ? -4.833 1.319 19.615 1.00 89.81 109 ALA A O 1
ATOM 802 N N . ALA A 1 110 ? -2.795 0.882 18.827 1.00 88.75 110 ALA A N 1
ATOM 803 C CA . ALA A 1 110 ? -2.669 -0.380 19.556 1.00 88.75 110 ALA A CA 1
ATOM 804 C C . ALA A 1 110 ? -2.515 -0.163 21.068 1.00 88.75 110 ALA A C 1
ATOM 806 O O . ALA A 1 110 ? -3.181 -0.843 21.854 1.00 88.75 110 ALA A O 1
ATOM 807 N N . ARG A 1 111 ? -1.678 0.803 21.465 1.00 91.06 111 ARG A N 1
ATOM 808 C CA . ARG A 1 111 ? -1.451 1.188 22.865 1.00 91.06 111 ARG A CA 1
ATOM 809 C C . ARG A 1 111 ? -2.715 1.748 23.509 1.00 91.06 111 ARG A C 1
ATOM 811 O O . ARG A 1 111 ? -3.051 1.315 24.608 1.00 91.06 111 ARG A O 1
ATOM 818 N N . ASP A 1 112 ? -3.461 2.589 22.797 1.00 92.44 112 ASP A N 1
ATOM 819 C CA . ASP A 1 112 ? -4.749 3.133 23.251 1.00 92.44 112 ASP A CA 1
ATOM 820 C C . ASP A 1 112 ? -5.773 2.016 23.494 1.00 92.44 112 ASP A C 1
ATOM 822 O O . ASP A 1 112 ? -6.535 2.033 24.460 1.00 92.44 112 ASP A O 1
ATOM 826 N N . ASN A 1 113 ? -5.724 0.967 22.666 1.00 88.50 113 ASN A N 1
ATOM 827 C CA . ASN A 1 113 ? -6.521 -0.248 22.832 1.00 88.50 113 ASN A CA 1
ATOM 828 C C . ASN A 1 113 ? -5.916 -1.259 23.827 1.00 88.50 113 ASN A C 1
ATOM 830 O O . ASN A 1 113 ? -6.383 -2.398 23.894 1.00 88.50 113 ASN A O 1
ATOM 834 N N . LYS A 1 114 ? -4.890 -0.869 24.597 1.00 93.56 114 LYS A N 1
ATOM 835 C CA . LYS A 1 114 ? -4.185 -1.696 25.594 1.00 93.56 114 LYS A CA 1
ATOM 836 C C . LYS A 1 114 ? -3.630 -3.007 25.018 1.00 93.56 114 LYS A C 1
ATOM 838 O O . LYS A 1 114 ? -3.613 -4.038 25.688 1.00 93.56 114 LYS A O 1
ATOM 843 N N . LYS A 1 115 ? -3.182 -2.990 23.759 1.00 82.62 115 LYS A N 1
ATOM 844 C CA . LYS A 1 115 ? -2.625 -4.150 23.047 1.00 82.62 115 LYS A CA 1
ATOM 845 C C . LYS A 1 115 ? -1.167 -3.908 22.672 1.00 82.62 115 LYS A C 1
ATOM 847 O O . LYS A 1 115 ? -0.814 -2.873 22.123 1.00 82.62 115 LYS A O 1
ATOM 852 N N . SER A 1 116 ? -0.327 -4.918 22.886 1.00 79.38 116 SER A N 1
ATOM 853 C CA . SER A 1 116 ? 1.092 -4.905 22.491 1.00 79.38 116 SER A CA 1
ATOM 854 C C . SER A 1 116 ? 1.327 -5.274 21.020 1.00 79.38 116 SER A C 1
ATOM 856 O O . SER A 1 116 ? 2.431 -5.111 20.509 1.00 79.38 116 SER A O 1
ATOM 858 N N . ARG A 1 117 ? 0.295 -5.774 20.325 1.00 85.19 117 ARG A N 1
ATOM 859 C CA . ARG A 1 117 ? 0.355 -6.212 18.924 1.00 85.19 117 ARG A CA 1
ATOM 860 C C . ARG A 1 117 ? -0.532 -5.342 18.038 1.00 85.19 117 ARG A C 1
ATOM 862 O O . ARG A 1 117 ? -1.721 -5.173 18.313 1.00 85.19 117 ARG A O 1
ATOM 869 N N . ILE A 1 118 ? 0.030 -4.868 16.928 1.00 85.50 118 ILE A N 1
ATOM 870 C CA . ILE A 1 118 ? -0.721 -4.193 15.865 1.00 85.50 118 ILE A CA 1
ATOM 871 C C . ILE A 1 118 ? -1.579 -5.229 15.123 1.00 85.50 118 ILE A C 1
ATOM 873 O O . ILE A 1 118 ? -1.075 -6.259 14.679 1.00 85.50 118 ILE A O 1
ATOM 877 N N . VAL A 1 119 ? -2.881 -4.964 15.001 1.00 88.44 119 VAL A N 1
ATOM 878 C CA . VAL A 1 119 ? -3.839 -5.777 14.233 1.00 88.44 119 VAL A CA 1
ATOM 879 C C . VAL A 1 119 ? -4.492 -4.909 13.148 1.00 88.44 119 VAL A C 1
ATOM 881 O O . VAL A 1 119 ? -4.426 -3.681 13.259 1.00 88.44 119 VAL A O 1
ATOM 884 N N . PRO A 1 120 ? -5.165 -5.483 12.130 1.00 92.19 120 PRO A N 1
ATOM 885 C CA . PRO A 1 120 ? -5.755 -4.702 11.035 1.00 92.19 120 PRO A CA 1
ATOM 886 C C . PRO A 1 120 ? -6.686 -3.567 11.489 1.00 92.19 120 PRO A C 1
ATOM 888 O O . PRO A 1 120 ? -6.714 -2.510 10.865 1.00 92.19 120 PRO A O 1
ATOM 891 N N . ARG A 1 121 ? -7.380 -3.731 12.627 1.00 92.75 121 ARG A N 1
ATOM 892 C CA . ARG A 1 121 ? -8.178 -2.668 13.258 1.00 92.75 121 ARG A CA 1
ATOM 893 C C . ARG A 1 121 ? -7.360 -1.419 13.596 1.00 92.75 121 ARG A C 1
ATOM 895 O O . ARG A 1 121 ? -7.839 -0.319 13.362 1.00 92.75 121 ARG A O 1
ATOM 902 N N . HIS A 1 122 ? -6.151 -1.568 14.133 1.00 91.56 122 HIS A N 1
ATOM 903 C CA . HIS A 1 122 ? -5.314 -0.424 14.506 1.00 91.56 122 HIS A CA 1
ATOM 904 C C . HIS A 1 122 ? -4.817 0.331 13.268 1.00 91.56 122 HIS A C 1
ATOM 906 O O . HIS A 1 122 ? -4.779 1.554 13.280 1.00 91.56 122 HIS A O 1
ATOM 912 N N . ILE A 1 123 ? -4.530 -0.389 12.178 1.00 90.19 123 ILE A N 1
ATOM 913 C CA . ILE A 1 123 ? -4.168 0.213 10.886 1.00 90.19 123 ILE A CA 1
ATOM 914 C C . ILE A 1 123 ? -5.365 0.970 10.302 1.00 90.19 123 ILE A C 1
ATOM 916 O O . ILE A 1 123 ? -5.216 2.101 9.858 1.00 90.19 123 ILE A O 1
ATOM 920 N N . GLN A 1 124 ? -6.565 0.385 10.349 1.00 91.81 124 GLN A N 1
ATOM 921 C CA . GLN A 1 124 ? -7.783 1.061 9.900 1.00 91.81 124 GLN A CA 1
ATOM 922 C C . GLN A 1 124 ? -8.063 2.330 10.716 1.00 91.81 124 GLN A C 1
ATOM 924 O O . GLN A 1 124 ? -8.395 3.354 10.133 1.00 91.81 124 GLN A O 1
ATOM 929 N N . LEU A 1 125 ? -7.925 2.286 12.045 1.00 92.38 125 LEU A N 1
ATOM 930 C CA . LEU A 1 125 ? -8.100 3.468 12.895 1.00 92.38 125 LEU A CA 1
ATOM 931 C C . LEU A 1 125 ? -7.064 4.551 12.569 1.00 92.38 125 LEU A C 1
ATOM 933 O O . LEU A 1 125 ? -7.443 5.698 12.375 1.00 92.38 125 LEU A O 1
ATOM 937 N N . ALA A 1 126 ? -5.789 4.180 12.436 1.00 91.12 126 ALA A N 1
ATOM 938 C CA . ALA A 1 126 ? -4.710 5.097 12.075 1.00 91.12 126 ALA A CA 1
ATOM 939 C C . ALA A 1 126 ? -4.941 5.772 10.715 1.00 91.12 126 ALA A C 1
ATOM 941 O O . ALA A 1 126 ? -4.897 6.989 10.611 1.00 91.12 126 ALA A O 1
ATOM 942 N N . VAL A 1 127 ? -5.255 4.985 9.684 1.00 91.50 127 VAL A N 1
ATOM 943 C CA . VAL A 1 127 ? -5.462 5.488 8.318 1.00 91.50 127 VAL A CA 1
ATOM 944 C C . VAL A 1 127 ? -6.704 6.367 8.206 1.00 91.50 127 VAL A C 1
ATOM 946 O O . VAL A 1 127 ? -6.716 7.303 7.417 1.00 91.50 127 VAL A O 1
ATOM 949 N N . ARG A 1 128 ? -7.779 6.046 8.932 1.00 92.19 128 ARG A N 1
ATOM 950 C CA . ARG A 1 128 ? -9.051 6.768 8.800 1.00 92.19 128 ARG A CA 1
ATOM 951 C C . ARG A 1 128 ? -9.152 8.003 9.700 1.00 92.19 128 ARG A C 1
ATOM 953 O O . ARG A 1 128 ? -9.975 8.857 9.397 1.00 92.19 128 ARG A O 1
ATOM 960 N N . ASN A 1 129 ? -8.350 8.083 10.764 1.00 91.00 129 ASN A N 1
ATOM 961 C CA . ASN A 1 129 ? -8.248 9.266 11.627 1.00 91.00 129 ASN A CA 1
ATOM 962 C C . ASN A 1 129 ? -7.241 10.305 11.119 1.00 91.00 129 ASN A C 1
ATOM 964 O O . ASN A 1 129 ? -7.249 11.430 11.606 1.00 91.00 129 ASN A O 1
ATOM 968 N N . ASP A 1 130 ? -6.378 9.936 10.176 1.00 91.69 130 ASP A N 1
ATOM 969 C CA . ASP A 1 130 ? -5.379 10.830 9.602 1.00 91.69 130 ASP A CA 1
ATOM 970 C C . ASP A 1 130 ? -5.850 11.384 8.248 1.00 91.69 130 ASP A C 1
ATOM 972 O O . ASP A 1 130 ? -6.270 10.637 7.358 1.00 91.69 130 ASP A O 1
ATOM 976 N N . GLU A 1 131 ? -5.799 12.708 8.092 1.00 87.56 131 GLU A N 1
ATOM 977 C CA . GLU A 1 131 ? -6.307 13.398 6.904 1.00 87.56 131 GLU A CA 1
ATOM 978 C C . GLU A 1 131 ? -5.486 13.127 5.637 1.00 87.56 131 GLU A C 1
ATOM 980 O O . GLU A 1 131 ? -6.029 13.135 4.528 1.00 87.56 131 GLU A O 1
ATOM 985 N N . GLU A 1 132 ? -4.186 12.884 5.775 1.00 86.44 132 GLU A N 1
ATOM 986 C CA . GLU A 1 132 ? -3.283 12.632 4.655 1.00 86.44 132 GLU A CA 1
ATOM 987 C C . GLU A 1 132 ? -3.428 11.182 4.200 1.00 86.44 132 GLU A C 1
ATOM 989 O O . GLU A 1 132 ? -3.624 10.898 3.012 1.00 86.44 132 GLU A O 1
ATOM 994 N N . LEU A 1 133 ? -3.441 10.256 5.160 1.00 85.06 133 LEU A N 1
ATOM 995 C CA . LEU A 1 133 ? -3.593 8.832 4.901 1.00 85.06 133 LEU A CA 1
ATOM 996 C C . LEU A 1 133 ? -4.990 8.496 4.373 1.00 85.06 133 LEU A C 1
ATOM 998 O O . LEU A 1 133 ? -5.106 7.665 3.472 1.00 85.06 133 LEU A O 1
ATOM 1002 N N . VAL A 1 134 ? -6.060 9.141 4.850 1.00 87.81 134 VAL A N 1
ATOM 1003 C CA . VAL A 1 134 ? -7.416 8.859 4.347 1.00 87.81 134 VAL A CA 1
ATOM 1004 C C . VAL A 1 134 ? -7.592 9.294 2.889 1.00 87.81 134 VAL A C 1
ATOM 1006 O O . VAL A 1 134 ? -8.302 8.625 2.131 1.00 87.81 134 VAL A O 1
ATOM 1009 N N . ARG A 1 135 ? -6.925 10.381 2.476 1.00 85.06 135 ARG A N 1
ATOM 1010 C CA . ARG A 1 135 ? -6.892 10.838 1.077 1.00 85.06 135 ARG A CA 1
ATOM 1011 C C . ARG A 1 135 ? -6.063 9.885 0.225 1.00 85.06 135 ARG A C 1
ATOM 1013 O O . ARG A 1 135 ? -6.524 9.471 -0.837 1.00 85.06 135 ARG A O 1
ATOM 1020 N N . LEU A 1 136 ? -4.891 9.491 0.722 1.00 80.56 136 LEU A N 1
ATOM 1021 C CA . LEU A 1 136 ? -3.972 8.589 0.031 1.00 80.56 136 LEU A CA 1
ATOM 1022 C C . LEU A 1 136 ? -4.556 7.181 -0.161 1.00 80.56 136 LEU A C 1
ATOM 1024 O O .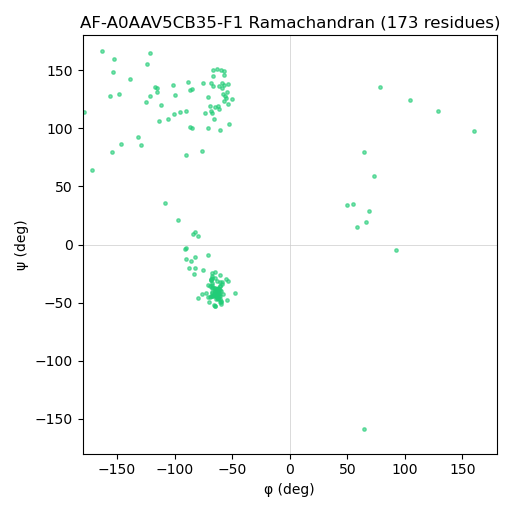 LEU A 1 136 ? -4.399 6.578 -1.219 1.00 80.56 136 LEU A O 1
ATOM 1028 N N . PHE A 1 137 ? -5.265 6.662 0.842 1.00 83.81 137 PHE A N 1
ATOM 1029 C CA . PHE A 1 137 ? -5.872 5.330 0.831 1.00 83.81 137 PHE A CA 1
ATOM 1030 C C . PHE A 1 137 ? -7.363 5.343 0.446 1.00 83.81 137 PHE A C 1
ATOM 1032 O O . PHE A 1 137 ? -8.105 4.393 0.739 1.00 83.81 137 PHE A O 1
ATOM 1039 N N . LYS A 1 138 ? -7.839 6.399 -0.228 1.00 83.25 138 LYS A N 1
ATOM 1040 C CA . LYS A 1 138 ? -9.230 6.493 -0.690 1.00 83.25 138 LYS A CA 1
ATOM 1041 C C . LYS A 1 138 ? -9.528 5.363 -1.687 1.00 83.25 138 LYS A C 1
ATOM 1043 O O . LYS A 1 138 ? -8.892 5.249 -2.726 1.00 83.25 138 LYS A O 1
ATOM 1048 N N . GLY A 1 139 ? -10.495 4.506 -1.352 1.00 80.38 139 GLY A N 1
ATOM 1049 C CA . GLY A 1 139 ? -10.879 3.338 -2.161 1.00 80.38 139 GLY A CA 1
ATOM 1050 C C . GLY A 1 139 ? -10.170 2.024 -1.805 1.00 80.38 139 GLY A C 1
ATOM 1051 O O . GLY A 1 139 ? -10.545 0.978 -2.328 1.00 80.38 139 GLY A O 1
ATOM 1052 N N . ILE A 1 140 ? -9.203 2.034 -0.882 1.00 85.69 140 ILE A N 1
ATOM 1053 C CA . ILE A 1 140 ? -8.551 0.806 -0.410 1.00 85.69 140 ILE A CA 1
ATOM 1054 C C . ILE A 1 140 ? -9.373 0.159 0.712 1.00 85.69 140 ILE A C 1
ATOM 1056 O O . ILE A 1 140 ? -9.820 0.821 1.656 1.00 85.69 140 ILE A O 1
ATOM 1060 N N . ILE A 1 141 ? -9.560 -1.160 0.605 1.00 86.44 141 ILE A N 1
ATOM 1061 C CA . ILE A 1 141 ? -10.243 -1.986 1.605 1.00 86.44 141 ILE A CA 1
ATOM 1062 C C . ILE A 1 141 ? -9.195 -2.613 2.527 1.00 86.44 141 ILE A C 1
ATOM 1064 O O . ILE A 1 141 ? -8.420 -3.477 2.115 1.00 86.44 141 ILE A O 1
ATOM 1068 N N . ILE A 1 142 ? -9.203 -2.219 3.802 1.00 85.25 142 ILE A N 1
ATOM 1069 C CA . ILE A 1 142 ? -8.403 -2.871 4.845 1.00 85.25 142 ILE A CA 1
ATOM 1070 C C . ILE A 1 142 ? -9.215 -4.047 5.395 1.00 85.25 142 ILE A C 1
ATOM 1072 O O . ILE A 1 142 ? -10.138 -3.882 6.197 1.00 85.25 142 ILE A O 1
ATOM 1076 N N . SER A 1 143 ? -8.877 -5.252 4.935 1.00 85.75 143 SER A N 1
ATOM 1077 C CA . SER A 1 143 ? -9.521 -6.493 5.384 1.00 85.75 143 SER A CA 1
ATOM 1078 C C . SER A 1 143 ? -9.405 -6.653 6.905 1.00 85.75 143 SER A C 1
ATOM 1080 O O . SER A 1 143 ? -8.356 -6.374 7.481 1.00 85.75 143 SER A O 1
ATOM 1082 N N . ALA A 1 144 ? -10.488 -7.084 7.561 1.00 88.88 144 ALA A N 1
ATOM 1083 C CA . ALA A 1 144 ? -10.596 -7.205 9.024 1.00 88.88 144 ALA A CA 1
ATOM 1084 C C . ALA A 1 144 ? -10.361 -5.899 9.829 1.00 88.88 144 ALA A C 1
ATOM 1086 O O . ALA A 1 144 ? -10.170 -5.944 11.045 1.00 88.88 144 ALA A O 1
ATOM 1087 N N . GLY A 1 145 ? -10.390 -4.728 9.180 1.00 85.69 145 GLY A N 1
ATOM 1088 C CA . GLY A 1 145 ? -10.219 -3.426 9.834 1.00 85.69 145 GLY A CA 1
ATOM 1089 C C . GLY A 1 145 ? -11.494 -2.848 10.466 1.00 85.69 145 GLY A C 1
ATOM 1090 O O . GLY A 1 145 ? -11.413 -2.058 11.408 1.00 85.69 145 GLY A O 1
ATOM 1091 N N . GLY A 1 146 ? -12.678 -3.235 9.981 1.00 90.44 146 GLY A N 1
ATOM 1092 C CA . GLY A 1 146 ? -13.959 -2.636 10.385 1.00 90.44 146 GLY A CA 1
ATOM 1093 C C . GLY A 1 146 ? -14.083 -1.156 9.984 1.00 90.44 146 GLY A C 1
ATOM 1094 O O . GLY A 1 146 ? -13.376 -0.682 9.098 1.00 90.44 146 GLY A O 1
ATOM 1095 N N . VAL A 1 147 ? -14.961 -0.400 10.649 1.00 91.25 147 VAL A N 1
ATOM 1096 C CA . VAL A 1 147 ? -15.203 1.036 10.376 1.00 91.25 147 VAL A CA 1
ATOM 1097 C C . VAL A 1 147 ? -14.997 1.900 11.619 1.00 91.25 147 VAL A C 1
ATOM 1099 O O . VAL A 1 147 ? -15.071 1.382 12.736 1.00 91.25 147 VAL A O 1
ATOM 1102 N N . LEU A 1 148 ? -14.694 3.188 11.449 1.00 88.12 148 LEU A N 1
ATOM 1103 C CA . LEU A 1 148 ? -14.649 4.130 12.572 1.00 88.12 148 LEU A CA 1
ATOM 1104 C C . LEU A 1 148 ? -16.019 4.163 13.266 1.00 88.12 148 LEU A C 1
ATOM 1106 O O . LEU A 1 148 ? -17.031 4.198 12.563 1.00 88.12 148 LEU A O 1
ATOM 1110 N N . PRO A 1 149 ? -16.079 4.110 14.609 1.00 87.50 149 PRO A N 1
ATOM 1111 C CA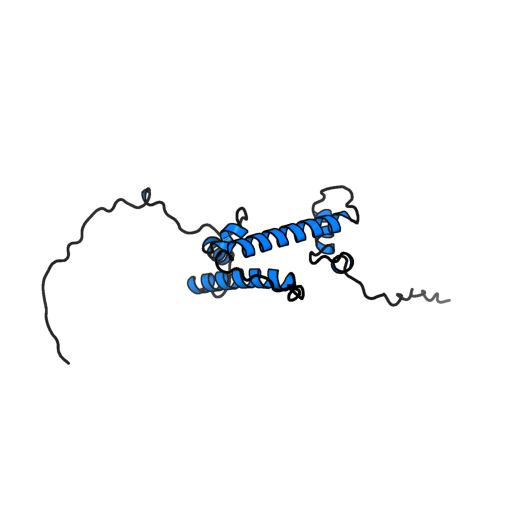 . PRO A 1 149 ? -17.338 4.283 15.316 1.00 87.50 149 PRO A CA 1
ATOM 1112 C C . PRO A 1 149 ? -17.897 5.675 15.020 1.00 87.50 149 PRO A C 1
ATOM 1114 O O . PRO A 1 149 ? -17.275 6.677 15.355 1.00 87.50 149 PRO A O 1
ATOM 1117 N N . HIS A 1 150 ? -19.058 5.719 14.378 1.00 91.44 150 HIS A N 1
ATOM 1118 C CA . HIS A 1 150 ? -19.780 6.947 14.069 1.00 91.44 150 HIS A CA 1
ATOM 1119 C C . HIS A 1 150 ? -21.275 6.637 14.087 1.00 91.44 150 HIS A C 1
ATOM 1121 O O . HIS A 1 150 ? -21.707 5.652 13.487 1.00 91.44 150 HIS A O 1
ATOM 1127 N N . ILE A 1 151 ? -22.050 7.441 14.811 1.00 91.38 151 ILE A N 1
ATOM 1128 C CA . ILE A 1 151 ? -23.507 7.323 14.891 1.00 91.38 151 ILE A CA 1
ATOM 1129 C C . ILE A 1 151 ? -24.075 8.683 14.505 1.00 91.38 151 ILE A C 1
ATOM 1131 O O . ILE A 1 151 ? -23.745 9.691 15.129 1.00 91.38 151 ILE A O 1
ATOM 1135 N N . GLU A 1 152 ? -24.924 8.703 13.480 1.00 89.94 152 GLU A N 1
ATOM 1136 C CA . GLU A 1 152 ? -25.623 9.915 13.057 1.00 89.94 152 GLU A CA 1
ATOM 1137 C C . GLU A 1 152 ? -26.475 10.479 14.200 1.00 89.94 152 GLU A C 1
ATOM 1139 O O . GLU A 1 152 ? -27.147 9.737 14.919 1.00 89.94 152 GLU A O 1
ATOM 1144 N N . GLN A 1 153 ? -26.474 11.805 14.366 1.00 86.94 153 GLN A N 1
ATOM 1145 C CA . GLN A 1 153 ? -27.135 12.465 15.502 1.00 86.94 153 GLN A CA 1
ATOM 1146 C C . GLN A 1 153 ? -28.645 12.200 15.558 1.00 86.94 153 GLN A C 1
ATOM 1148 O O . GLN A 1 153 ? -29.236 12.206 16.633 1.00 86.94 153 GLN A O 1
ATOM 1153 N N . SER A 1 154 ? -29.266 11.928 14.410 1.00 89.50 154 SER A N 1
ATOM 1154 C CA . SER A 1 154 ? -30.679 11.554 14.300 1.00 89.50 154 SER A CA 1
ATOM 1155 C C . SER A 1 154 ? -30.999 10.182 14.899 1.00 89.50 154 SER A C 1
ATOM 1157 O O . SER A 1 154 ? -32.145 9.937 15.272 1.00 89.50 154 SER A O 1
ATOM 1159 N N . LEU A 1 155 ? -29.999 9.299 14.986 1.00 88.38 155 LEU A N 1
ATOM 1160 C CA . LEU A 1 155 ? -30.111 7.956 15.554 1.00 88.38 155 LEU A CA 1
ATOM 1161 C C . LEU A 1 155 ? -29.819 7.937 17.056 1.00 88.38 155 LEU A C 1
ATOM 1163 O O . LEU A 1 155 ? -30.092 6.936 17.720 1.00 88.38 155 LEU A O 1
ATOM 1167 N N . LEU A 1 156 ? -29.269 9.025 17.603 1.00 87.69 156 LEU A N 1
ATOM 1168 C CA . LEU A 1 156 ? -29.133 9.158 19.044 1.00 87.69 156 LEU A CA 1
ATOM 1169 C C . LEU A 1 156 ? -30.527 9.319 19.664 1.00 87.69 156 LEU A C 1
ATOM 1171 O O . LEU A 1 156 ? -31.371 10.039 19.122 1.00 87.69 156 LEU A O 1
ATOM 1175 N N . PRO A 1 157 ? -30.792 8.667 20.808 1.00 89.19 157 PRO A N 1
ATOM 1176 C CA . PRO A 1 157 ? -32.064 8.821 21.491 1.00 89.19 157 PRO A CA 1
ATOM 1177 C C . PRO A 1 157 ? -32.307 10.305 21.784 1.00 89.19 157 PRO A C 1
ATOM 1179 O O . PRO A 1 157 ? -31.450 10.990 22.351 1.00 89.19 157 PRO A O 1
ATOM 1182 N N . LYS A 1 158 ? -33.481 10.815 21.390 1.00 79.81 158 LYS A N 1
ATOM 1183 C CA . LYS A 1 158 ? -33.884 12.185 21.718 1.00 79.81 158 LYS A CA 1
ATOM 1184 C C . LYS A 1 158 ? -33.855 12.333 23.235 1.00 79.81 158 LYS A C 1
ATOM 1186 O O . LYS A 1 158 ? -34.492 11.560 23.945 1.00 79.81 158 LYS A O 1
ATOM 1191 N N . LYS A 1 159 ? -33.085 13.310 23.715 1.00 70.69 159 LYS A N 1
ATOM 1192 C CA . LYS A 1 159 ? -32.850 13.570 25.138 1.00 70.69 159 LYS A CA 1
ATOM 1193 C C . LYS A 1 159 ? -34.186 13.694 25.883 1.00 70.69 159 LYS A C 1
ATOM 1195 O O . LYS A 1 159 ? -34.845 14.725 25.803 1.00 70.69 159 LYS A O 1
ATOM 1200 N N . SER A 1 160 ? -34.569 12.655 26.618 1.00 56.94 160 SER A N 1
ATOM 1201 C CA . SER A 1 160 ? -35.673 12.683 27.573 1.00 56.94 160 SER A CA 1
ATOM 1202 C C . SER A 1 160 ? -35.110 12.844 28.988 1.00 56.94 160 SER A C 1
ATOM 1204 O O . SER A 1 160 ? -34.480 11.922 29.502 1.00 56.94 160 SER A O 1
ATOM 1206 N N . GLY A 1 161 ? -35.368 13.989 29.624 1.00 54.53 161 GLY A N 1
ATOM 1207 C CA . GLY A 1 161 ? -35.410 14.088 31.088 1.00 54.53 161 GLY A CA 1
ATO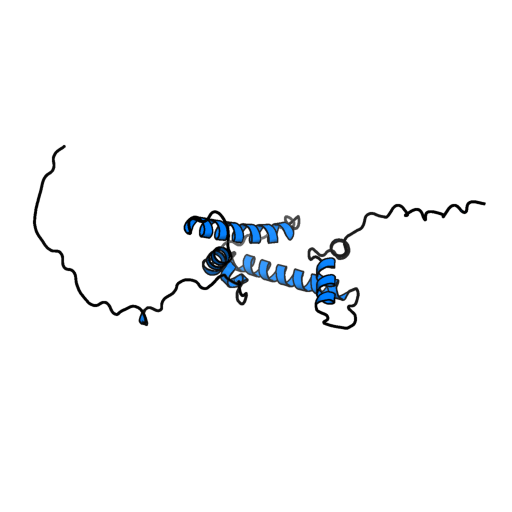M 1208 C C . GLY A 1 161 ? -34.217 14.739 31.799 1.00 54.53 161 GLY A C 1
ATOM 1209 O O . GLY A 1 161 ? -33.069 14.320 31.687 1.00 54.53 161 GLY A O 1
ATOM 1210 N N . SER A 1 162 ? -34.565 15.757 32.579 1.00 49.19 162 SER A N 1
ATOM 1211 C CA . SER A 1 162 ? -33.826 16.530 33.576 1.00 49.19 162 SER A CA 1
ATOM 1212 C C . SER A 1 162 ? -33.223 15.714 34.728 1.00 49.19 162 SER A C 1
ATOM 1214 O O . SER A 1 162 ? -33.839 14.776 35.233 1.00 49.19 162 SER A O 1
ATOM 1216 N N . LYS A 1 163 ? -32.092 16.186 35.264 1.00 42.69 163 LYS A N 1
ATOM 1217 C CA . LYS A 1 163 ? -31.786 16.089 36.699 1.00 42.69 163 LYS A CA 1
ATOM 1218 C C . LYS A 1 163 ? -31.311 17.451 37.188 1.00 42.69 163 LYS A C 1
ATOM 1220 O O . LYS A 1 163 ? -30.125 17.759 37.121 1.00 42.69 163 LYS A O 1
ATOM 1225 N N . ASP A 1 164 ? -32.262 18.233 37.684 1.00 46.19 164 ASP A N 1
ATOM 1226 C CA . ASP A 1 164 ? -31.987 19.228 38.709 1.00 46.19 164 ASP A CA 1
ATOM 1227 C C . ASP A 1 164 ? -31.381 18.513 39.924 1.00 46.19 164 ASP A C 1
ATOM 1229 O O . ASP A 1 164 ? -31.907 17.506 40.405 1.00 46.19 164 ASP A O 1
ATOM 1233 N N . LYS A 1 165 ? -30.254 19.022 40.419 1.00 39.88 165 LYS A N 1
ATOM 1234 C CA . LYS A 1 165 ? -29.784 18.772 41.784 1.00 39.88 165 LYS A CA 1
ATOM 1235 C C . LYS A 1 165 ? -29.458 20.117 42.425 1.00 39.88 165 LYS A C 1
ATOM 1237 O O . LYS A 1 165 ? -28.323 20.575 42.417 1.00 39.88 165 LYS A O 1
ATOM 1242 N N . ALA A 1 166 ? -30.498 20.717 42.979 1.00 38.94 166 ALA A N 1
ATOM 1243 C CA . ALA A 1 166 ? -30.477 21.668 44.082 1.00 38.94 166 ALA A CA 1
ATOM 1244 C C . ALA A 1 166 ? -31.227 20.919 45.220 1.00 38.94 166 ALA A C 1
ATOM 1246 O O . ALA A 1 166 ? -32.226 20.274 44.915 1.00 38.94 166 ALA A O 1
ATOM 1247 N N . VAL A 1 167 ? -30.856 20.827 46.503 1.00 40.66 167 VAL A N 1
ATOM 1248 C CA . VAL A 1 167 ? -29.951 21.539 47.428 1.00 40.66 167 VAL A CA 1
ATOM 1249 C C . VAL A 1 167 ? -29.705 20.598 48.654 1.00 40.66 167 VAL A C 1
ATOM 1251 O O . VAL A 1 167 ? -30.486 19.668 48.850 1.00 40.66 167 VAL A O 1
ATOM 1254 N N . ILE A 1 168 ? -28.702 20.902 49.505 1.00 36.38 168 ILE A N 1
ATOM 1255 C CA . ILE A 1 168 ? -28.697 20.895 51.009 1.00 36.38 168 ILE A CA 1
ATOM 1256 C C . ILE A 1 168 ? -27.542 20.100 51.686 1.00 36.38 168 ILE A C 1
ATOM 1258 O O . ILE A 1 168 ? -27.540 18.876 51.664 1.00 36.38 168 ILE A O 1
ATOM 1262 N N . GLY A 1 169 ? -26.666 20.842 52.404 1.00 33.47 169 GLY A N 1
ATOM 1263 C CA . GLY A 1 169 ? -25.842 20.438 53.578 1.00 33.47 169 GLY A CA 1
ATOM 1264 C C . GLY A 1 169 ? -24.572 19.618 53.281 1.00 33.47 169 GLY A C 1
ATOM 1265 O O . GLY A 1 169 ? -24.624 18.694 52.491 1.00 33.47 169 GLY A O 1
ATOM 1266 N N . SER A 1 170 ? -23.377 19.843 53.839 1.00 37.91 170 SER A N 1
ATOM 1267 C CA . SER A 1 170 ? -22.929 20.499 55.073 1.00 37.91 170 SER A CA 1
ATOM 1268 C C . SER A 1 170 ? -21.501 21.030 54.882 1.00 37.91 170 SER A C 1
ATOM 1270 O O . SER A 1 170 ? -20.699 20.431 54.166 1.00 37.91 170 SER A O 1
ATOM 1272 N N . ALA A 1 171 ? -21.195 22.131 55.565 1.00 45.22 171 ALA A N 1
ATOM 1273 C CA . ALA A 1 171 ? -19.846 22.607 55.836 1.00 45.22 171 ALA A CA 1
ATOM 1274 C C . ALA A 1 171 ? -19.022 21.574 56.634 1.00 45.22 171 ALA A C 1
ATOM 1276 O O . ALA A 1 171 ? -19.602 20.816 57.413 1.00 45.22 171 ALA A O 1
ATOM 1277 N N . SER A 1 172 ? -17.699 21.575 56.416 1.00 44.53 172 SER A N 1
ATOM 1278 C CA . SER A 1 172 ? -16.645 21.630 57.448 1.00 44.53 172 SER A CA 1
ATOM 1279 C C . SER A 1 172 ? -15.261 21.639 56.780 1.00 44.53 172 SER A C 1
ATOM 1281 O O . SER A 1 172 ? -14.869 20.675 56.126 1.00 44.53 172 SER A O 1
ATOM 1283 N N . GLN A 1 173 ? -14.541 22.754 56.930 1.00 47.25 173 GLN A N 1
ATOM 1284 C CA . GLN A 1 173 ? -13.075 22.800 56.906 1.00 47.25 173 GLN A CA 1
ATOM 1285 C C . GLN A 1 173 ? -12.585 22.245 58.241 1.00 47.25 173 GLN A C 1
ATOM 1287 O O . GLN A 1 173 ? -13.170 22.652 59.234 1.00 47.25 173 GLN A O 1
ATOM 1292 N N . GLU A 1 174 ? -11.522 21.437 58.267 1.00 36.66 174 GLU A N 1
ATOM 1293 C CA . GLU A 1 174 ? -10.446 21.510 59.270 1.00 36.66 174 GLU A CA 1
ATOM 1294 C C . GLU A 1 174 ? -9.161 20.883 58.687 1.00 36.66 174 GLU A C 1
ATOM 1296 O O . GLU A 1 174 ? -9.209 19.783 58.142 1.00 36.66 174 GLU A O 1
ATOM 1301 N N . PHE A 1 175 ? -8.092 21.685 58.777 1.00 41.38 175 PHE A N 1
ATOM 1302 C CA . PHE A 1 175 ? -6.634 21.462 58.708 1.00 41.38 175 PHE A CA 1
ATOM 1303 C C . PHE A 1 175 ? -6.022 20.405 57.774 1.00 41.38 175 PHE A C 1
ATOM 1305 O O . PHE A 1 1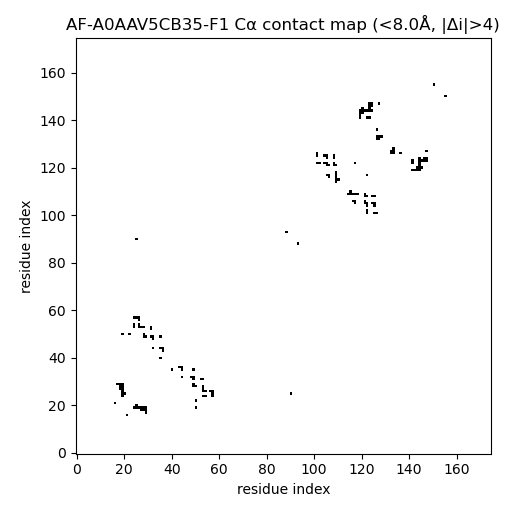75 ? -6.154 19.189 58.025 1.00 41.38 175 PHE A O 1
#

Foldseek 3Di:
DDDDDDDDDDPPDDDDDAPCNVLVALFRLVVQVVVVVVVCPDPDDDPCNSSVVRVVVRVVVVVVVVVVVVVVPPDDDDPDDPDPDPDDPRVVVVVVVVVVQLCVQLCVLCVVVVHPDRDLLSSQVSQCVDPSSCVVCPPPDSPPNDHDDDDPPVPPPDDDDDDDDDDDDDDDDDD